Protein AF-R9CFG0-F1 (afdb_monomer)

Organism: NCBI:txid1202534

pLDDT: mean 77.84, std 16.98, range [27.19, 96.38]

Mean predicted aligned error: 10.65 Å

Structure (mmCIF, N/CA/C/O backbone):
data_AF-R9CFG0-F1
#
_entry.id   AF-R9CFG0-F1
#
loop_
_atom_site.group_PDB
_atom_site.id
_atom_site.type_symbol
_atom_site.label_atom_id
_atom_site.label_alt_id
_atom_site.label_comp_id
_atom_site.label_asym_id
_atom_site.label_entity_id
_atom_site.label_seq_id
_atom_site.pdbx_PDB_ins_code
_atom_site.Cartn_x
_atom_site.Cartn_y
_atom_site.Cartn_z
_atom_site.occupancy
_atom_site.B_iso_or_equiv
_atom_site.auth_seq_id
_atom_site.auth_comp_id
_atom_site.auth_asym_id
_atom_site.auth_atom_id
_atom_site.pdbx_PDB_model_num
ATOM 1 N N . MET A 1 1 ? -3.691 -30.887 9.731 1.00 35.69 1 MET A N 1
ATOM 2 C CA . MET A 1 1 ? -4.561 -30.779 10.915 1.00 35.69 1 MET A CA 1
ATOM 3 C C . MET A 1 1 ? -5.279 -29.464 10.734 1.00 35.69 1 MET A C 1
ATOM 5 O O . MET A 1 1 ? -4.647 -28.422 10.830 1.00 35.69 1 MET A O 1
ATOM 9 N N . ASP A 1 2 ? -6.507 -29.549 10.233 1.00 32.66 2 ASP A N 1
ATOM 10 C CA . ASP A 1 2 ? -7.254 -28.413 9.706 1.00 32.66 2 ASP A CA 1
ATOM 11 C C . ASP A 1 2 ? -7.612 -27.439 10.832 1.00 32.66 2 ASP A C 1
ATOM 13 O O . ASP A 1 2 ? -8.148 -27.840 11.862 1.00 32.66 2 ASP A O 1
ATOM 17 N N . TYR A 1 3 ? -7.382 -26.143 10.608 1.00 33.19 3 TYR A N 1
ATOM 18 C CA . TYR A 1 3 ? -7.779 -25.041 11.502 1.00 33.19 3 TYR A CA 1
ATOM 19 C C . TYR A 1 3 ? -9.294 -24.983 11.802 1.00 33.19 3 TYR A C 1
ATOM 21 O O . TYR A 1 3 ? -9.743 -24.136 12.573 1.00 33.19 3 TYR A O 1
ATOM 29 N N . MET A 1 4 ? -10.089 -25.873 11.203 1.00 35.41 4 MET A N 1
ATOM 30 C CA . MET A 1 4 ? -11.538 -25.963 11.368 1.00 35.41 4 MET A CA 1
ATOM 31 C C . MET A 1 4 ? -11.973 -26.478 12.744 1.00 35.41 4 MET A C 1
ATOM 33 O O . MET A 1 4 ? -13.130 -26.290 13.102 1.00 35.41 4 MET A O 1
ATOM 37 N N . GLU A 1 5 ? -11.082 -27.082 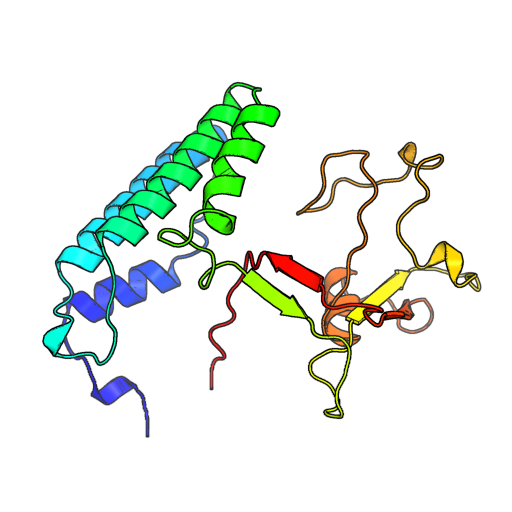13.535 1.00 37.97 5 GLU A N 1
ATOM 38 C CA . GLU A 1 5 ? -11.459 -27.614 14.854 1.00 37.97 5 GLU A CA 1
ATOM 39 C C . GLU A 1 5 ? -11.517 -26.562 15.971 1.00 37.97 5 GLU A C 1
ATOM 41 O O . GLU A 1 5 ? -12.023 -26.867 17.048 1.00 37.97 5 GLU A O 1
ATOM 46 N N . PHE A 1 6 ? -11.039 -25.327 15.761 1.00 40.25 6 PHE A N 1
ATOM 47 C CA . PHE A 1 6 ? -10.816 -24.439 16.907 1.00 40.25 6 PHE A CA 1
ATOM 48 C C . PHE A 1 6 ? -11.968 -23.525 17.334 1.00 40.25 6 PHE A C 1
ATOM 50 O O . PHE A 1 6 ? -11.965 -23.140 18.498 1.00 40.25 6 PHE A O 1
ATOM 57 N N . ILE A 1 7 ? -12.949 -23.145 16.502 1.00 45.06 7 ILE A N 1
ATOM 58 C CA . ILE A 1 7 ? -13.977 -22.180 16.957 1.00 45.06 7 ILE A CA 1
ATOM 59 C C . ILE A 1 7 ? -15.322 -22.370 16.233 1.00 45.06 7 ILE A C 1
ATOM 61 O O . ILE A 1 7 ? -15.681 -21.621 15.324 1.00 45.06 7 ILE A O 1
ATOM 65 N N . GLU A 1 8 ? -16.132 -23.329 16.685 1.00 43.47 8 GLU A N 1
ATOM 66 C CA . GLU A 1 8 ? -17.561 -23.408 16.342 1.00 43.47 8 GLU A CA 1
ATOM 67 C C . GLU A 1 8 ? -18.397 -22.436 17.196 1.00 43.47 8 GLU A C 1
ATOM 69 O O . GLU A 1 8 ? -19.312 -22.826 17.920 1.00 43.47 8 GLU A O 1
ATOM 74 N N . SER A 1 9 ? -18.117 -21.133 17.114 1.00 57.00 9 SER A N 1
ATOM 75 C CA . SER A 1 9 ? -19.091 -20.130 17.552 1.00 57.00 9 SER A CA 1
ATOM 76 C C . SER A 1 9 ? -19.775 -19.528 16.326 1.00 57.00 9 SER A C 1
ATOM 78 O O . SER A 1 9 ? -19.148 -19.190 15.316 1.00 57.00 9 SER A O 1
ATOM 80 N N . SER A 1 10 ? -21.104 -19.398 16.383 1.00 56.12 10 SER A N 1
ATOM 81 C CA . SER A 1 10 ? -21.880 -18.754 15.310 1.00 56.12 10 SER A CA 1
ATOM 82 C C . SER A 1 10 ? -21.431 -17.304 15.044 1.00 56.12 10 SER A C 1
ATOM 84 O O . SER A 1 10 ? -21.692 -16.755 13.973 1.00 56.12 10 SER A O 1
ATOM 86 N N . GLU A 1 11 ? -20.728 -16.696 16.000 1.00 54.22 11 GLU A N 1
ATOM 87 C CA . GLU A 1 11 ? -20.206 -15.332 15.963 1.00 54.22 11 GLU A CA 1
ATOM 88 C C . GLU A 1 11 ? -18.838 -15.250 15.279 1.00 54.22 11 GLU A C 1
ATOM 90 O O . GLU A 1 11 ? -18.634 -14.357 14.457 1.00 54.22 11 GLU A O 1
ATOM 95 N N . PHE A 1 12 ? -17.948 -16.223 15.499 1.00 53.88 12 PHE A N 1
ATOM 96 C CA . PHE A 1 12 ? -16.677 -16.320 14.776 1.00 53.88 12 PHE A CA 1
ATOM 97 C C . PHE A 1 12 ? -16.906 -16.575 13.282 1.00 53.88 12 PHE A C 1
ATOM 99 O O . PHE A 1 12 ? -16.321 -15.905 12.434 1.00 53.88 12 PHE A O 1
ATOM 106 N N . ASN A 1 13 ? -17.860 -17.446 12.943 1.00 56.22 13 ASN A N 1
ATOM 107 C CA . ASN A 1 13 ? -18.279 -17.658 11.556 1.00 56.22 13 ASN A CA 1
ATOM 108 C C . ASN A 1 13 ? -18.872 -16.393 10.906 1.00 56.22 13 ASN A C 1
ATOM 110 O O . ASN A 1 13 ? -18.704 -16.184 9.703 1.00 56.22 13 ASN A O 1
ATOM 114 N N . LYS A 1 14 ? -19.545 -15.521 11.673 1.00 55.25 14 LYS A N 1
ATOM 115 C CA . LYS A 1 14 ? -20.006 -14.210 11.176 1.00 55.25 14 LYS A CA 1
ATOM 116 C C . LYS A 1 14 ? -18.831 -13.262 10.939 1.00 55.25 14 LYS A C 1
ATOM 118 O O . LYS A 1 14 ? -18.740 -12.704 9.853 1.00 55.25 14 LYS A O 1
ATOM 123 N N . PHE A 1 15 ? -17.908 -13.144 11.891 1.00 55.50 15 PHE A N 1
ATOM 124 C CA . PHE A 1 15 ? -16.704 -12.318 11.760 1.00 55.50 15 PHE A CA 1
ATOM 125 C C . PHE A 1 15 ? -15.825 -12.750 10.571 1.00 55.50 15 PHE A C 1
ATOM 127 O O . PHE A 1 15 ? -15.426 -11.923 9.751 1.00 55.50 15 PHE A O 1
ATOM 134 N N . TYR A 1 16 ? -15.610 -14.057 10.403 1.00 59.31 16 TYR A N 1
ATOM 135 C CA . TYR A 1 16 ? -14.851 -14.618 9.284 1.00 59.31 16 TYR A CA 1
ATOM 136 C C . TYR A 1 16 ? -15.554 -14.402 7.933 1.00 59.31 16 TYR A C 1
ATOM 138 O O . TYR A 1 16 ? -14.902 -14.172 6.912 1.00 59.31 16 TYR A O 1
ATOM 146 N N . ARG A 1 17 ? -16.896 -14.405 7.904 1.00 56.22 17 ARG A N 1
ATOM 147 C CA . ARG A 1 17 ? -17.660 -13.977 6.722 1.00 56.22 17 ARG A CA 1
ATOM 148 C C . ARG A 1 17 ? -17.455 -12.490 6.427 1.00 56.22 17 ARG A C 1
ATOM 150 O O . ARG A 1 17 ? -17.232 -12.168 5.269 1.00 56.22 17 ARG A O 1
ATOM 157 N N . CYS A 1 18 ? -17.458 -11.605 7.428 1.00 50.41 18 CYS A N 1
ATOM 158 C CA . CYS A 1 18 ? -17.214 -10.168 7.233 1.00 50.41 18 CYS A CA 1
ATOM 159 C C . CYS A 1 18 ? -15.830 -9.887 6.617 1.00 50.41 18 CYS A C 1
ATOM 161 O O . CYS A 1 18 ? -15.727 -9.060 5.713 1.00 50.41 18 CYS A O 1
ATOM 163 N N . ILE A 1 19 ? -14.790 -10.620 7.036 1.00 54.53 19 ILE A N 1
ATOM 164 C CA . ILE A 1 19 ? -13.436 -10.518 6.458 1.00 54.53 19 ILE A CA 1
ATOM 165 C C . ILE A 1 19 ? -13.406 -11.008 5.000 1.00 54.53 19 ILE A C 1
ATOM 167 O O . ILE A 1 19 ? -12.794 -10.368 4.148 1.00 54.53 19 ILE A O 1
ATOM 171 N N . ASN A 1 20 ? -14.120 -12.092 4.676 1.00 53.78 20 ASN A N 1
ATOM 172 C CA . ASN A 1 20 ? -14.186 -12.646 3.313 1.00 53.78 20 ASN A CA 1
ATOM 173 C C . ASN A 1 20 ? -15.091 -11.863 2.340 1.00 53.78 20 ASN A C 1
ATOM 175 O O . ASN A 1 20 ? -15.196 -12.232 1.172 1.00 53.78 20 ASN A O 1
ATOM 179 N N . ILE A 1 21 ? -15.759 -10.799 2.796 1.00 52.22 21 ILE A N 1
ATOM 180 C CA . ILE A 1 21 ? -16.610 -9.930 1.963 1.00 52.22 21 ILE A CA 1
ATOM 181 C C . ILE A 1 21 ? -15.812 -8.736 1.394 1.00 52.22 21 ILE A C 1
ATOM 183 O O . ILE A 1 21 ? -16.338 -7.949 0.605 1.00 52.22 21 ILE A O 1
ATOM 187 N N . LEU A 1 22 ? -14.530 -8.595 1.749 1.00 56.31 22 LEU A N 1
ATOM 188 C CA . LEU A 1 22 ? -13.671 -7.549 1.202 1.00 56.31 22 LEU A CA 1
ATOM 189 C C . LEU A 1 22 ? -12.985 -7.974 -0.114 1.00 56.31 22 LEU A C 1
ATOM 191 O O . LEU A 1 22 ? -12.510 -9.104 -0.221 1.00 56.31 22 LEU A O 1
ATOM 195 N N . PRO A 1 23 ? -12.876 -7.057 -1.098 1.00 61.00 23 PRO A N 1
ATOM 196 C CA . PRO A 1 23 ? -13.410 -5.693 -1.071 1.00 61.00 23 PRO A CA 1
ATOM 197 C C . PRO A 1 23 ? -14.935 -5.658 -1.306 1.00 61.00 23 PRO A C 1
ATOM 199 O O . PRO A 1 23 ? -15.435 -6.255 -2.261 1.00 61.00 23 PRO A O 1
ATOM 202 N N . LYS A 1 24 ? -15.680 -4.913 -0.465 1.00 67.88 24 LYS A N 1
ATOM 203 C CA . LYS A 1 24 ? -17.113 -4.657 -0.705 1.00 67.88 24 LYS A CA 1
ATOM 204 C C . LYS A 1 24 ? -17.242 -3.872 -2.011 1.00 67.88 24 LYS A C 1
ATOM 206 O O . LYS A 1 24 ? -16.583 -2.851 -2.197 1.00 67.88 24 LYS A O 1
ATOM 211 N N . LYS A 1 25 ? -18.095 -4.347 -2.920 1.00 70.19 25 LYS A N 1
ATOM 212 C CA . LYS A 1 25 ? -18.356 -3.658 -4.186 1.00 70.19 25 LYS A CA 1
ATOM 213 C C . LYS A 1 25 ? -19.144 -2.377 -3.911 1.00 70.19 25 LYS A C 1
ATOM 215 O O . LYS A 1 25 ? -20.269 -2.441 -3.425 1.00 70.19 25 LYS A O 1
ATOM 220 N N . ILE A 1 26 ? -18.546 -1.237 -4.233 1.00 75.88 26 ILE A N 1
ATOM 221 C CA . ILE A 1 26 ? -19.161 0.089 -4.134 1.00 75.88 26 ILE A CA 1
ATOM 222 C C . ILE A 1 26 ? -19.535 0.514 -5.555 1.00 75.88 26 ILE A C 1
ATOM 224 O O . ILE A 1 26 ? -18.735 0.354 -6.476 1.00 75.88 26 ILE A O 1
ATOM 228 N N . PHE A 1 27 ? -20.775 0.964 -5.751 1.00 74.12 27 PHE A N 1
ATOM 229 C CA . PHE A 1 27 ? -21.312 1.271 -7.083 1.00 74.12 27 PHE A CA 1
ATOM 230 C C . PHE A 1 27 ? -21.220 2.755 -7.445 1.00 74.12 27 PHE A C 1
ATOM 232 O O . PHE A 1 27 ? -21.170 3.076 -8.629 1.00 74.12 27 PHE A O 1
ATOM 239 N N . LEU A 1 28 ? -21.194 3.642 -6.446 1.00 79.69 28 LEU A N 1
ATOM 240 C CA . LEU A 1 28 ? -21.070 5.087 -6.616 1.00 79.69 28 LEU A CA 1
ATOM 241 C C . LEU A 1 28 ? -19.936 5.609 -5.733 1.00 79.69 28 LEU A C 1
ATOM 243 O O . LEU A 1 28 ? -19.878 5.286 -4.548 1.00 79.69 28 LEU A O 1
ATOM 247 N N . ASP A 1 29 ? -19.077 6.463 -6.285 1.00 75.94 29 ASP A N 1
ATOM 248 C CA . ASP A 1 29 ? -17.927 7.020 -5.556 1.00 75.94 29 ASP A CA 1
ATOM 249 C C . ASP A 1 29 ? -18.353 7.803 -4.306 1.00 75.94 29 ASP A C 1
ATOM 251 O O . ASP A 1 29 ? -17.705 7.724 -3.263 1.00 75.94 29 ASP A O 1
ATOM 255 N N . ASN A 1 30 ? -19.495 8.493 -4.373 1.00 82.56 30 ASN A N 1
ATOM 256 C CA . ASN A 1 30 ? -20.048 9.247 -3.244 1.00 82.56 30 ASN A CA 1
ATOM 257 C C . ASN A 1 30 ? -20.455 8.350 -2.062 1.00 82.56 30 ASN A C 1
ATOM 259 O O . ASN A 1 30 ? -20.510 8.825 -0.928 1.00 82.56 30 ASN A O 1
ATOM 263 N N . ASP A 1 31 ? -20.693 7.059 -2.304 1.00 86.38 31 ASP A N 1
ATOM 264 C CA . ASP A 1 31 ? -21.038 6.097 -1.257 1.00 86.38 31 ASP A CA 1
ATOM 265 C C . ASP A 1 31 ? -19.793 5.511 -0.583 1.00 86.38 31 ASP A C 1
ATOM 267 O O . ASP A 1 31 ? -19.911 4.854 0.452 1.00 86.38 31 ASP A O 1
ATOM 271 N N . TYR A 1 32 ? -18.593 5.745 -1.133 1.00 86.81 32 TYR A N 1
ATOM 272 C CA . TYR A 1 32 ? -17.367 5.099 -0.668 1.00 86.81 32 TYR A CA 1
ATOM 273 C C . TYR A 1 32 ? -17.074 5.382 0.803 1.00 86.81 32 TYR A C 1
ATOM 275 O O . TYR A 1 32 ? -16.868 4.456 1.588 1.00 86.81 32 TYR A O 1
ATOM 283 N N . LEU A 1 33 ? -17.095 6.661 1.190 1.00 90.44 33 LEU A N 1
ATOM 284 C CA . LEU A 1 33 ? -16.812 7.065 2.565 1.00 90.44 33 LEU A CA 1
ATOM 285 C C . LEU A 1 33 ? -17.825 6.449 3.533 1.00 90.44 33 LEU A C 1
ATOM 287 O O . LEU A 1 33 ? -17.438 5.896 4.560 1.00 90.44 33 LEU A O 1
ATOM 291 N N . LYS A 1 34 ? -19.113 6.498 3.179 1.00 90.56 34 LYS A N 1
ATOM 292 C CA . LYS A 1 34 ? -20.182 5.962 4.019 1.00 90.56 34 LYS A CA 1
ATOM 293 C C . LYS A 1 34 ? -20.071 4.444 4.172 1.00 90.56 34 LYS A C 1
ATOM 295 O O . LYS A 1 34 ? -20.143 3.932 5.286 1.00 90.56 34 LYS A O 1
ATOM 300 N N . ALA A 1 35 ? -19.830 3.736 3.071 1.00 88.75 35 ALA A N 1
ATOM 301 C CA . ALA A 1 35 ? -19.614 2.297 3.080 1.00 88.75 35 ALA A CA 1
ATOM 302 C C . ALA A 1 35 ? -18.404 1.912 3.944 1.00 88.75 35 ALA A C 1
ATOM 304 O O . ALA A 1 35 ? -18.476 0.943 4.697 1.00 88.75 35 ALA A O 1
ATOM 305 N N . LEU A 1 36 ? -17.311 2.677 3.874 1.00 88.75 36 LEU A N 1
ATOM 306 C CA . LEU A 1 36 ? -16.120 2.439 4.685 1.00 88.75 36 LEU A CA 1
ATOM 307 C C . LEU A 1 36 ? -16.376 2.672 6.181 1.00 88.75 36 LEU A C 1
ATOM 309 O O . LEU A 1 36 ? -15.975 1.844 6.997 1.00 88.75 36 LEU A O 1
ATOM 313 N N . GLU A 1 37 ? -17.078 3.751 6.541 1.00 92.00 37 GLU A N 1
ATOM 314 C CA . GLU A 1 37 ? -17.496 4.016 7.925 1.00 92.00 37 GLU A CA 1
ATOM 315 C C . GLU A 1 37 ? -18.345 2.863 8.482 1.00 92.00 37 GLU A C 1
ATOM 317 O O . GLU A 1 37 ? -18.103 2.398 9.597 1.00 92.00 37 GLU A O 1
ATOM 322 N N . ASP A 1 38 ? -19.296 2.358 7.693 1.00 88.88 38 ASP A N 1
ATOM 323 C CA . ASP A 1 38 ? -20.162 1.250 8.097 1.00 88.88 38 ASP A CA 1
ATOM 324 C C . ASP A 1 38 ? -19.376 -0.069 8.243 1.00 88.88 38 ASP A C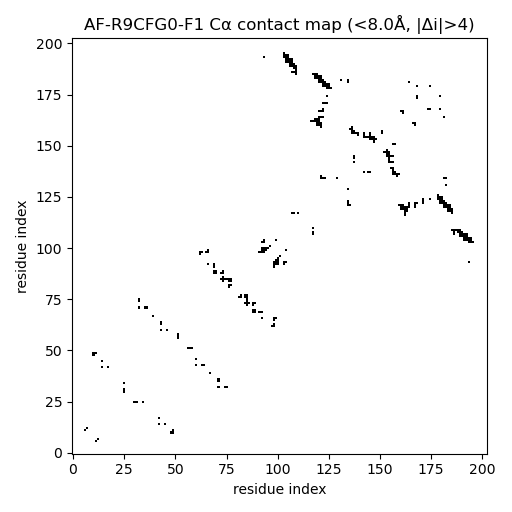 1
ATOM 326 O O . ASP A 1 38 ? -19.599 -0.808 9.201 1.00 88.88 38 ASP A O 1
ATOM 330 N N . ILE A 1 39 ? -18.407 -0.345 7.357 1.00 87.12 39 ILE A N 1
ATOM 331 C CA . ILE A 1 39 ? -17.499 -1.504 7.471 1.00 87.12 39 ILE A CA 1
ATOM 332 C C . ILE A 1 39 ? -16.658 -1.421 8.745 1.00 87.12 39 ILE A C 1
ATOM 334 O O . ILE A 1 39 ? -16.543 -2.407 9.469 1.00 87.12 39 ILE A O 1
ATOM 338 N N . PHE A 1 40 ? -16.051 -0.267 9.029 1.00 90.31 40 PHE A N 1
ATOM 339 C CA . PHE A 1 40 ? -15.223 -0.103 10.224 1.00 90.31 40 PHE A CA 1
ATOM 340 C C . PHE A 1 40 ? -16.040 -0.211 11.503 1.00 90.31 40 PHE A C 1
ATOM 342 O O . PHE A 1 40 ? -15.576 -0.819 12.466 1.00 90.31 40 PHE A O 1
ATOM 349 N N . LYS A 1 41 ? -17.271 0.304 11.499 1.00 90.19 41 LYS A N 1
ATOM 350 C CA . LYS A 1 41 ? -18.208 0.115 12.603 1.00 90.19 41 LYS A CA 1
ATOM 351 C C . LYS A 1 41 ? -18.542 -1.366 12.809 1.00 90.19 41 LYS A C 1
ATOM 353 O O . LYS A 1 41 ? -18.400 -1.862 13.921 1.00 90.19 41 LYS A O 1
ATOM 358 N N . GLU A 1 42 ? -18.918 -2.079 11.746 1.00 86.06 42 GLU A N 1
ATOM 359 C CA . GLU A 1 42 ? -19.216 -3.519 11.784 1.00 86.06 42 GLU A CA 1
ATOM 360 C C . GLU A 1 42 ? -18.013 -4.332 12.295 1.00 86.06 42 GLU A C 1
ATOM 362 O O . GLU A 1 42 ? -18.168 -5.223 13.130 1.00 86.06 42 GLU A O 1
ATOM 367 N N . TYR A 1 43 ? -16.801 -3.990 11.848 1.00 84.69 43 TYR A N 1
ATOM 368 C CA . TYR A 1 43 ? -15.562 -4.620 12.297 1.00 84.69 43 TYR A CA 1
ATOM 369 C C . TYR A 1 43 ? -15.302 -4.397 13.794 1.00 84.69 43 TYR A C 1
ATOM 371 O O . TYR A 1 43 ? -15.033 -5.358 14.514 1.00 84.69 43 TYR A O 1
ATOM 379 N N . GLN A 1 44 ? -15.428 -3.159 14.280 1.00 86.94 44 GLN A N 1
ATOM 380 C CA . GLN A 1 44 ? -15.238 -2.824 15.696 1.00 86.94 44 GLN A CA 1
ATOM 381 C C . GLN A 1 44 ? -16.286 -3.505 16.590 1.00 86.94 44 GLN A C 1
ATOM 383 O O . GLN A 1 44 ? -15.927 -4.121 17.591 1.00 86.94 44 GLN A O 1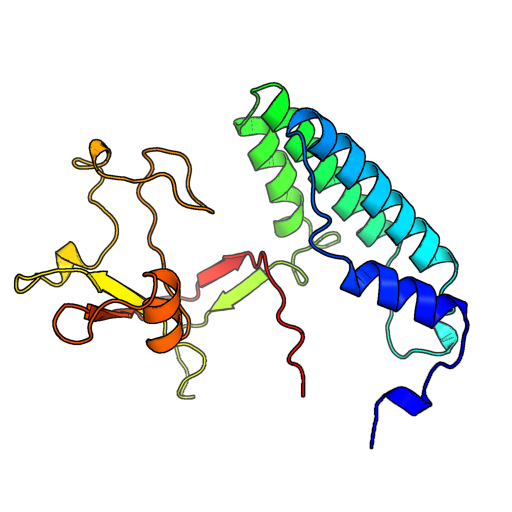
ATOM 388 N N . GLU A 1 45 ? -17.562 -3.488 16.194 1.00 86.12 45 GLU A N 1
ATOM 389 C CA . GLU A 1 45 ? -18.636 -4.201 16.901 1.00 86.12 45 GLU A CA 1
ATOM 390 C C . GLU A 1 45 ? -18.433 -5.723 16.888 1.00 86.12 45 GLU A C 1
ATOM 392 O O . GLU A 1 45 ? -18.807 -6.415 17.837 1.00 86.12 45 GLU A O 1
ATOM 397 N N . GLY A 1 46 ? -17.861 -6.262 15.808 1.00 81.75 46 GLY A N 1
ATOM 398 C CA . GLY A 1 46 ? -17.470 -7.664 15.707 1.00 81.75 46 GLY A CA 1
ATOM 399 C C . GLY A 1 46 ? -16.368 -8.019 16.701 1.00 81.75 46 GLY A C 1
ATOM 400 O O . GLY A 1 46 ? -16.506 -8.997 17.431 1.00 81.75 46 GLY A O 1
ATOM 401 N N . LEU A 1 47 ? -15.320 -7.193 16.792 1.00 80.94 47 LEU A N 1
ATOM 402 C CA . LEU A 1 47 ? -14.232 -7.362 17.763 1.00 80.94 47 LEU A CA 1
ATOM 403 C C . LEU A 1 47 ? -14.715 -7.306 19.217 1.00 80.94 47 LEU A C 1
ATOM 405 O O . LEU A 1 47 ? -14.102 -7.920 20.090 1.00 80.94 47 LEU A O 1
ATOM 409 N N . ASP A 1 48 ? -15.807 -6.597 19.497 1.00 81.06 48 ASP A N 1
ATOM 410 C CA . ASP A 1 48 ? -16.393 -6.560 20.837 1.00 81.06 48 ASP A CA 1
ATOM 411 C C . ASP A 1 48 ? -17.069 -7.857 21.269 1.00 81.06 48 ASP A C 1
ATOM 413 O O . ASP A 1 48 ? -17.175 -8.111 22.467 1.00 81.06 48 ASP A O 1
ATOM 417 N N . LYS A 1 49 ? -17.450 -8.699 20.309 1.00 80.12 49 LYS A N 1
ATOM 418 C CA . LYS A 1 49 ? -18.114 -9.987 20.549 1.00 80.12 49 LYS A CA 1
ATOM 419 C C . LYS A 1 49 ? -17.138 -11.161 20.597 1.00 80.12 49 LYS A C 1
ATOM 421 O O . LYS A 1 49 ? -17.536 -12.262 20.955 1.00 80.12 49 LYS A O 1
ATOM 426 N N . VAL A 1 50 ? -15.877 -10.951 20.219 1.00 74.12 50 VAL A N 1
ATOM 427 C CA . VAL A 1 50 ? -14.859 -12.006 20.242 1.00 74.12 50 VAL A CA 1
ATOM 428 C C . VAL A 1 50 ? -14.301 -12.148 21.655 1.00 74.12 50 VAL A C 1
ATOM 430 O O . VAL A 1 50 ? -13.760 -11.198 22.223 1.00 74.12 50 VAL A O 1
ATOM 433 N N . ASP A 1 51 ? -14.402 -13.357 22.202 1.00 72.25 51 ASP A N 1
ATOM 434 C CA . ASP A 1 51 ? -13.702 -13.734 23.424 1.00 72.25 51 ASP A CA 1
ATOM 435 C C . ASP A 1 51 ? -12.248 -14.108 23.101 1.00 72.25 51 ASP A C 1
ATOM 437 O O . ASP A 1 51 ? -11.940 -15.218 22.662 1.00 72.25 51 ASP A O 1
ATOM 441 N N . PHE A 1 52 ? -11.343 -13.153 23.314 1.00 70.69 52 PHE A N 1
ATOM 442 C CA . PHE A 1 52 ? -9.908 -13.344 23.103 1.00 70.69 52 PHE A CA 1
ATOM 443 C C . PHE A 1 52 ? -9.248 -14.233 24.163 1.00 70.69 52 PHE A C 1
ATOM 445 O O . PHE A 1 52 ? -8.087 -14.574 24.000 1.00 70.69 52 PHE A O 1
ATOM 452 N N . SER A 1 53 ? -9.945 -14.649 25.228 1.00 67.50 53 SER A N 1
ATOM 453 C CA . SER A 1 53 ? -9.371 -15.594 26.199 1.00 67.50 53 SER A CA 1
ATOM 454 C C . SER A 1 53 ? -9.168 -17.002 25.622 1.00 67.50 53 SER A C 1
ATOM 456 O O . SER A 1 53 ? -8.396 -17.790 26.163 1.00 67.50 53 SER A O 1
ATOM 458 N N . ILE A 1 54 ? -9.835 -17.301 24.504 1.00 64.94 54 ILE A N 1
ATOM 459 C CA . ILE A 1 54 ? -9.810 -18.595 23.813 1.00 64.94 54 ILE A CA 1
ATOM 460 C C . ILE A 1 54 ? -8.711 -18.630 22.728 1.00 64.94 54 ILE A C 1
ATOM 462 O O . ILE A 1 54 ? -8.378 -19.691 22.205 1.00 64.94 54 ILE A O 1
ATOM 466 N N . ILE A 1 55 ? -8.124 -17.478 22.385 1.00 65.19 55 ILE A N 1
ATOM 467 C CA . ILE A 1 55 ? -7.191 -17.313 21.265 1.00 65.19 55 ILE A CA 1
ATOM 468 C C . ILE A 1 55 ? -5.883 -16.721 21.801 1.00 65.19 55 ILE A C 1
ATOM 470 O O . ILE A 1 55 ? -5.910 -15.721 22.509 1.00 65.19 55 ILE A O 1
ATOM 474 N N . ASP A 1 56 ? -4.728 -17.272 21.418 1.00 64.88 56 ASP A N 1
ATOM 475 C CA . ASP A 1 56 ? -3.406 -16.704 21.750 1.00 64.88 56 ASP A CA 1
ATOM 476 C C . ASP A 1 56 ? -3.087 -15.456 20.895 1.00 64.88 56 ASP A C 1
ATOM 478 O O . ASP A 1 56 ? -2.078 -15.367 20.199 1.00 64.88 56 ASP A O 1
ATOM 482 N N . VAL A 1 57 ? -4.024 -14.503 20.856 1.00 67.06 57 VAL A N 1
ATOM 483 C CA . VAL A 1 57 ? -3.917 -13.245 20.115 1.00 67.06 57 VAL A CA 1
ATOM 484 C C . VAL A 1 57 ? -4.396 -12.106 21.005 1.00 67.06 57 VAL A C 1
ATOM 486 O O . VAL A 1 57 ? -5.573 -11.998 21.345 1.00 67.06 57 VAL A O 1
ATOM 489 N N . ASN A 1 58 ? -3.479 -11.197 21.331 1.00 70.44 58 ASN A N 1
ATOM 490 C CA . ASN A 1 58 ? -3.788 -9.977 22.064 1.00 70.44 58 ASN A CA 1
ATOM 491 C C . ASN A 1 58 ? -4.131 -8.839 21.088 1.00 70.44 58 ASN A C 1
ATOM 493 O O . ASN A 1 58 ? -3.243 -8.282 20.439 1.00 70.44 58 ASN A O 1
ATOM 497 N N . ILE A 1 59 ? -5.415 -8.482 20.983 1.00 76.38 59 ILE A N 1
ATOM 498 C CA . ILE A 1 59 ? -5.870 -7.351 20.161 1.00 76.38 59 ILE A CA 1
ATOM 499 C C . ILE A 1 59 ? -6.105 -6.116 21.032 1.00 76.38 59 ILE A C 1
ATOM 501 O O . ILE A 1 59 ? -6.998 -6.078 21.878 1.00 76.38 59 ILE A O 1
ATOM 505 N N . ASN A 1 60 ? -5.369 -5.040 20.748 1.00 85.06 60 ASN A N 1
ATOM 506 C CA . ASN A 1 60 ? -5.635 -3.734 21.341 1.00 85.06 60 ASN A CA 1
ATOM 507 C C . ASN A 1 60 ? -6.788 -3.031 20.597 1.00 85.06 60 ASN A C 1
ATOM 509 O O . ASN A 1 60 ? -6.596 -2.413 19.549 1.00 85.06 60 ASN A O 1
ATOM 513 N N . LYS A 1 61 ? -7.999 -3.097 21.159 1.00 84.88 61 LYS A N 1
ATOM 514 C CA . LYS A 1 61 ? -9.210 -2.489 20.574 1.00 84.88 61 LYS A CA 1
ATOM 515 C C . LYS A 1 61 ? -9.114 -0.968 20.407 1.00 84.88 61 LYS A C 1
ATOM 517 O O . LYS A 1 61 ? -9.580 -0.434 19.403 1.00 84.88 61 LYS A O 1
ATOM 522 N N . ASN A 1 62 ? -8.476 -0.271 21.350 1.00 88.38 62 ASN A N 1
ATOM 523 C CA . ASN A 1 62 ? -8.281 1.180 21.260 1.00 88.38 62 ASN A CA 1
ATOM 524 C C . ASN A 1 62 ? -7.377 1.542 20.080 1.00 88.38 62 ASN A C 1
ATOM 526 O O . ASN A 1 62 ? -7.673 2.475 19.336 1.00 88.38 62 ASN A O 1
ATOM 530 N N . ARG A 1 63 ? -6.318 0.755 19.873 1.00 88.06 63 ARG A N 1
ATOM 531 C CA . ARG A 1 63 ? -5.423 0.882 18.721 1.00 88.06 63 ARG A CA 1
ATOM 532 C C . ARG A 1 63 ? -6.172 0.668 17.405 1.00 88.06 63 ARG A C 1
ATOM 534 O O . ARG A 1 63 ? -6.059 1.495 16.508 1.00 88.06 63 ARG A O 1
ATOM 541 N N . VAL A 1 64 ? -6.995 -0.379 17.307 1.00 87.94 64 VAL A N 1
ATOM 542 C CA . VAL A 1 64 ? -7.835 -0.633 16.121 1.00 87.94 64 VAL A CA 1
ATOM 543 C C . VAL A 1 64 ? -8.779 0.535 15.835 1.00 87.94 64 VAL A C 1
ATOM 545 O O . VAL A 1 64 ? -8.827 1.030 14.709 1.00 87.94 64 VAL A O 1
ATOM 548 N N . LYS A 1 65 ? -9.504 1.007 16.856 1.00 90.81 65 LYS A N 1
ATOM 549 C CA . LYS A 1 65 ? -10.409 2.152 16.729 1.00 90.81 65 LYS A CA 1
ATOM 550 C C . LYS A 1 65 ? -9.670 3.379 16.194 1.00 90.81 65 LYS A C 1
ATOM 552 O O . LYS A 1 65 ? -10.138 4.012 15.251 1.00 90.81 65 LYS A O 1
ATOM 557 N N . ARG A 1 66 ? -8.485 3.660 16.740 1.00 92.31 66 ARG A N 1
ATOM 558 C CA . ARG A 1 66 ? -7.648 4.786 16.327 1.00 92.31 66 ARG A CA 1
ATOM 559 C C . ARG A 1 66 ? -7.181 4.677 14.873 1.00 92.31 66 ARG A C 1
ATOM 561 O O . ARG A 1 66 ? -7.225 5.670 14.153 1.00 92.31 66 ARG A O 1
ATOM 568 N N . ILE A 1 67 ? -6.784 3.484 14.422 1.00 91.50 67 ILE A N 1
ATOM 569 C CA . ILE A 1 67 ? -6.422 3.229 13.016 1.00 91.50 67 ILE A CA 1
ATOM 570 C C . ILE A 1 67 ? -7.609 3.538 12.094 1.00 91.50 67 ILE A C 1
ATOM 572 O O . ILE A 1 67 ? -7.455 4.274 11.120 1.00 91.50 67 ILE A O 1
ATOM 576 N N . CYS A 1 68 ? -8.800 3.017 12.412 1.00 92.06 68 CYS A N 1
ATOM 577 C CA . CYS A 1 68 ? -10.013 3.282 11.638 1.00 92.06 68 CYS A CA 1
ATOM 578 C C . CYS A 1 68 ? -10.326 4.785 11.557 1.00 92.06 68 CYS A C 1
ATOM 580 O O . CYS A 1 68 ? -10.625 5.287 10.476 1.00 92.06 68 CYS A O 1
ATOM 582 N N . GLU A 1 69 ? -10.233 5.504 12.680 1.00 94.69 69 GLU A N 1
ATOM 583 C CA . GLU A 1 69 ? -10.454 6.955 12.739 1.00 94.69 69 GLU A CA 1
ATOM 584 C C . GLU A 1 69 ? -9.488 7.723 11.830 1.00 94.69 69 GLU A C 1
ATOM 586 O O . GLU A 1 69 ? -9.937 8.548 11.039 1.00 94.69 69 GLU A O 1
ATOM 591 N N . ILE A 1 70 ? -8.187 7.413 11.886 1.00 94.69 70 ILE A N 1
ATOM 592 C CA . ILE A 1 70 ? -7.161 8.077 11.068 1.00 94.69 70 ILE A CA 1
ATOM 593 C C . ILE A 1 70 ? -7.401 7.843 9.572 1.00 94.69 70 ILE A C 1
ATOM 595 O O . ILE A 1 70 ? -7.298 8.775 8.772 1.00 94.69 70 ILE A O 1
ATOM 599 N N . ILE A 1 71 ? -7.761 6.617 9.178 1.00 93.12 71 ILE A N 1
ATOM 600 C CA . ILE A 1 71 ? -8.076 6.305 7.778 1.00 93.12 71 ILE A CA 1
ATOM 601 C C . ILE A 1 71 ? -9.284 7.134 7.313 1.00 93.12 71 ILE A C 1
ATOM 603 O O . ILE A 1 71 ? -9.210 7.786 6.272 1.00 93.12 71 ILE A O 1
ATOM 607 N N . ILE A 1 72 ? -10.369 7.174 8.093 1.00 95.25 72 ILE A N 1
ATOM 608 C CA . ILE A 1 72 ? -11.565 7.966 7.760 1.00 95.25 72 ILE A CA 1
ATOM 609 C C . ILE A 1 72 ? -11.252 9.466 7.684 1.00 95.25 72 ILE A C 1
ATOM 611 O O . ILE A 1 72 ? -11.682 10.131 6.740 1.00 95.25 72 ILE A O 1
ATOM 615 N N . GLU A 1 73 ? -10.503 10.001 8.650 1.00 96.38 73 GLU A N 1
ATOM 616 C CA . GLU A 1 73 ? -10.094 11.410 8.693 1.00 96.38 73 GLU A CA 1
ATOM 617 C C . GLU A 1 73 ? -9.280 11.781 7.449 1.00 96.38 73 GLU A C 1
ATOM 619 O O . GLU A 1 73 ? -9.601 12.756 6.770 1.00 96.38 73 GLU A O 1
ATOM 624 N N . SER A 1 74 ? -8.306 10.950 7.070 1.00 95.00 74 SER A N 1
ATOM 625 C CA . SER A 1 74 ? -7.487 11.209 5.885 1.00 95.00 74 SER A CA 1
ATOM 626 C C . SER A 1 74 ? -8.289 11.249 4.583 1.00 95.00 74 SER A C 1
ATOM 628 O O . SER A 1 74 ? -8.063 12.115 3.735 1.00 95.00 74 SER A O 1
ATOM 630 N N . ILE A 1 75 ? -9.271 10.356 4.434 1.00 92.75 75 ILE A N 1
ATOM 631 C CA . ILE A 1 75 ? -10.144 10.317 3.259 1.00 92.75 75 ILE A CA 1
ATOM 632 C C . ILE A 1 75 ? -11.037 11.558 3.235 1.00 92.75 75 ILE A C 1
ATOM 634 O O . ILE A 1 75 ? -11.195 12.166 2.179 1.00 92.75 75 ILE A O 1
ATOM 638 N N . LYS A 1 76 ? -11.573 11.988 4.386 1.00 94.62 76 LYS A N 1
ATOM 639 C CA . LYS A 1 76 ? -12.344 13.238 4.494 1.00 94.62 76 LYS A CA 1
ATOM 640 C C . LYS A 1 76 ? -11.509 14.450 4.076 1.00 94.62 76 LYS A C 1
ATOM 642 O O . LYS A 1 76 ? -11.987 15.255 3.279 1.00 94.62 76 LYS A O 1
ATOM 647 N N . CYS A 1 77 ? -10.262 14.558 4.537 1.00 94.88 77 CYS A N 1
ATOM 648 C CA . CYS A 1 77 ? -9.343 15.616 4.105 1.00 94.88 77 CYS A CA 1
ATOM 649 C C . CYS A 1 77 ? -9.128 15.594 2.584 1.00 94.88 77 CYS A C 1
ATOM 651 O O . CYS A 1 77 ? -9.231 16.636 1.938 1.00 94.88 77 CYS A O 1
ATOM 653 N N . GLN A 1 78 ? -8.906 14.414 1.997 1.00 90.81 78 GLN A N 1
ATOM 654 C CA . GLN A 1 78 ? -8.704 14.267 0.554 1.00 90.81 78 GLN A CA 1
ATOM 655 C C . GLN A 1 78 ? -9.953 14.651 -0.256 1.00 90.81 78 GLN A C 1
ATOM 657 O O . GLN A 1 78 ? -9.834 15.370 -1.247 1.00 90.81 78 GLN A O 1
ATOM 662 N N . LEU A 1 79 ? -11.145 14.219 0.168 1.00 90.31 79 LEU A N 1
ATOM 663 C CA . LEU A 1 79 ? -12.418 14.569 -0.479 1.00 90.31 79 LEU A CA 1
ATOM 664 C C . LEU A 1 79 ? -12.727 16.071 -0.384 1.00 90.31 79 LEU A C 1
ATOM 666 O O . LEU A 1 79 ? -13.336 16.629 -1.292 1.00 90.31 79 LEU A O 1
ATOM 670 N N . ASN A 1 80 ? -12.243 16.738 0.666 1.00 92.88 80 ASN A N 1
ATOM 671 C CA . ASN A 1 80 ? -12.322 18.192 0.826 1.00 92.88 80 ASN A CA 1
ATOM 672 C C . ASN A 1 80 ? -11.215 18.955 0.067 1.00 92.88 80 ASN A C 1
ATOM 674 O O . ASN A 1 80 ? -11.116 20.175 0.190 1.00 92.88 80 ASN A O 1
ATOM 678 N N . GLY A 1 81 ? -10.367 18.263 -0.703 1.00 92.06 81 GLY A N 1
ATOM 679 C CA . GLY A 1 81 ? -9.282 18.863 -1.483 1.00 92.06 81 GLY A CA 1
ATOM 680 C C . GLY A 1 81 ? -8.021 19.205 -0.682 1.00 92.06 81 GLY A C 1
ATOM 681 O O . GLY A 1 81 ? -7.112 19.834 -1.223 1.00 92.06 81 GLY A O 1
ATOM 682 N N . ASN A 1 82 ? -7.923 18.786 0.584 1.00 93.62 82 ASN A N 1
ATOM 683 C CA . ASN A 1 82 ? -6.756 19.024 1.433 1.00 93.62 82 ASN A CA 1
ATOM 684 C C . ASN A 1 82 ? -5.786 17.831 1.429 1.00 93.62 82 ASN A C 1
ATOM 686 O O . ASN A 1 82 ? -5.660 17.094 2.409 1.00 93.62 82 ASN A O 1
ATOM 690 N N . SER A 1 83 ? -5.077 17.636 0.316 1.00 89.12 83 SER A N 1
ATOM 691 C CA . SER A 1 83 ? -4.151 16.504 0.160 1.00 89.12 83 SER A CA 1
ATOM 692 C C . SER A 1 83 ? -2.954 16.540 1.112 1.00 89.12 83 SER A C 1
ATOM 694 O O . SER A 1 83 ? -2.468 15.486 1.510 1.00 89.12 83 SER A O 1
ATOM 696 N N . ILE A 1 84 ? -2.479 17.725 1.510 1.00 91.69 84 ILE A N 1
ATOM 697 C CA . ILE A 1 84 ? -1.355 17.843 2.453 1.00 91.69 84 ILE A CA 1
ATOM 698 C C . ILE A 1 84 ? -1.773 17.325 3.832 1.00 91.69 84 ILE A C 1
ATOM 700 O O . ILE A 1 84 ? -1.043 16.547 4.444 1.00 91.69 84 ILE A O 1
ATOM 704 N N . GLU A 1 85 ? -2.957 17.719 4.301 1.00 94.81 85 GLU A N 1
ATOM 705 C CA . GLU A 1 85 ? -3.503 17.245 5.574 1.00 94.81 85 GLU A CA 1
ATOM 706 C C . GLU A 1 85 ? -3.900 15.768 5.521 1.00 94.81 85 GLU A C 1
ATOM 708 O O . GLU A 1 85 ? -3.686 15.037 6.486 1.00 94.81 85 GLU A O 1
ATOM 713 N N . ALA A 1 86 ? -4.417 15.296 4.383 1.00 92.88 86 ALA A N 1
ATOM 714 C CA . ALA A 1 86 ? -4.691 13.878 4.184 1.00 92.88 86 ALA A CA 1
ATOM 715 C C . ALA A 1 86 ? -3.412 13.043 4.345 1.00 92.88 86 ALA A C 1
ATOM 717 O O . ALA A 1 86 ? -3.395 12.087 5.119 1.00 92.88 86 ALA A O 1
ATOM 718 N N . ILE A 1 87 ? -2.323 13.444 3.675 1.00 90.12 87 ILE A N 1
ATOM 719 C CA . ILE A 1 87 ? -1.019 12.775 3.770 1.00 90.12 87 ILE A CA 1
ATOM 720 C C . ILE A 1 87 ? -0.501 12.821 5.208 1.00 90.12 87 ILE A C 1
ATOM 722 O O . ILE A 1 87 ? -0.190 11.771 5.765 1.00 90.12 87 ILE A O 1
ATOM 726 N N . SER A 1 88 ? -0.452 13.999 5.839 1.00 92.38 88 SER A N 1
ATOM 727 C CA . SER A 1 88 ? 0.063 14.126 7.210 1.00 92.38 88 SER A CA 1
ATOM 728 C C . SER A 1 88 ? -0.760 13.328 8.226 1.00 92.38 88 SER A C 1
ATOM 730 O O . SER A 1 88 ? -0.217 12.828 9.209 1.00 92.38 88 SER A O 1
ATOM 732 N N . THR A 1 89 ? -2.060 13.160 7.975 1.00 94.00 89 THR A N 1
ATOM 733 C CA . THR A 1 89 ? -2.949 12.339 8.797 1.00 94.00 89 THR A CA 1
ATOM 734 C C . THR A 1 89 ? -2.662 10.853 8.627 1.00 94.00 89 THR A C 1
ATOM 736 O O . THR A 1 89 ? -2.480 10.173 9.634 1.00 94.00 89 THR A O 1
ATOM 739 N N . VAL A 1 90 ? -2.539 10.347 7.394 1.00 89.75 90 VAL A N 1
ATOM 740 C CA . VAL A 1 90 ? -2.153 8.941 7.155 1.00 89.75 90 VAL A CA 1
ATOM 741 C C . VAL A 1 90 ? -0.768 8.645 7.727 1.00 89.75 90 VAL A C 1
ATOM 743 O O . VAL A 1 90 ? -0.562 7.575 8.290 1.00 89.75 90 VAL A O 1
ATOM 746 N N . GLU A 1 91 ? 0.174 9.589 7.653 1.00 88.25 91 GLU A N 1
ATOM 747 C CA . GLU A 1 91 ? 1.526 9.404 8.189 1.00 88.25 91 GLU A CA 1
ATOM 748 C C . GLU A 1 91 ? 1.561 9.067 9.687 1.00 88.25 91 GLU A C 1
ATOM 750 O O . GLU A 1 91 ? 2.503 8.409 10.140 1.00 88.25 91 GLU A O 1
ATOM 755 N N . LYS A 1 92 ? 0.533 9.464 10.450 1.00 88.62 92 LYS A N 1
ATOM 756 C CA . LYS A 1 92 ? 0.375 9.091 11.864 1.00 88.62 92 LYS A CA 1
ATOM 757 C C . LYS A 1 92 ? 0.344 7.572 12.041 1.00 88.62 92 LYS A C 1
ATOM 759 O O . LYS A 1 92 ? 0.961 7.069 12.976 1.00 88.62 92 LYS A O 1
ATOM 764 N N . LEU A 1 93 ? -0.260 6.832 11.099 1.00 87.50 93 LEU A N 1
ATOM 765 C CA . LEU A 1 93 ? -0.285 5.363 11.115 1.00 87.50 93 LEU A CA 1
ATOM 766 C C . LEU A 1 93 ? 1.121 4.757 11.124 1.00 87.50 93 LEU A C 1
ATOM 768 O O . LEU A 1 93 ? 1.313 3.693 11.694 1.00 87.50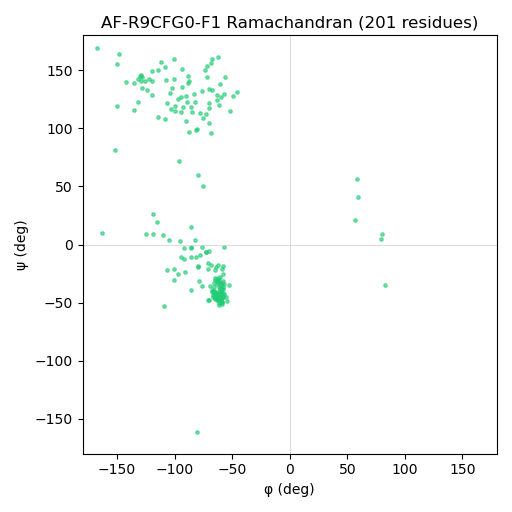 93 LEU A O 1
ATOM 772 N N . PHE A 1 94 ? 2.110 5.414 10.518 1.00 79.88 94 PHE A N 1
ATOM 773 C CA . PHE A 1 94 ? 3.456 4.852 10.371 1.00 79.88 94 PHE A CA 1
ATOM 774 C C . PHE A 1 94 ? 4.471 5.392 11.386 1.00 79.88 94 PHE A C 1
ATOM 776 O O . PHE A 1 94 ? 5.531 4.790 11.592 1.00 79.88 94 PHE A O 1
ATOM 783 N N . LYS A 1 95 ? 4.188 6.561 11.972 1.00 80.44 95 LYS A N 1
ATOM 784 C CA . LYS A 1 95 ? 5.101 7.282 12.873 1.00 80.44 95 LYS A CA 1
ATOM 785 C C . LYS A 1 95 ? 4.756 7.084 14.350 1.00 80.44 95 LYS A C 1
ATOM 787 O O . LYS A 1 95 ? 5.662 7.106 15.181 1.00 80.44 95 LYS A O 1
ATOM 792 N N . GLU A 1 96 ? 3.480 6.893 14.684 1.00 83.00 96 GLU A N 1
ATOM 793 C CA . GLU A 1 96 ? 3.028 6.725 16.068 1.00 83.00 96 GLU A CA 1
ATOM 794 C C . GLU A 1 96 ? 3.168 5.252 16.496 1.00 83.00 96 GLU A C 1
ATOM 796 O O . GLU A 1 96 ? 2.528 4.349 15.944 1.00 83.00 96 GLU A O 1
ATOM 801 N N . LYS A 1 97 ? 4.059 4.996 17.467 1.00 73.69 97 LYS A N 1
ATOM 802 C CA . LYS A 1 97 ? 4.429 3.640 17.923 1.00 73.69 97 LYS A CA 1
ATOM 803 C C . LYS A 1 97 ? 3.253 2.849 18.489 1.00 73.69 97 LYS A C 1
ATOM 805 O O . LYS A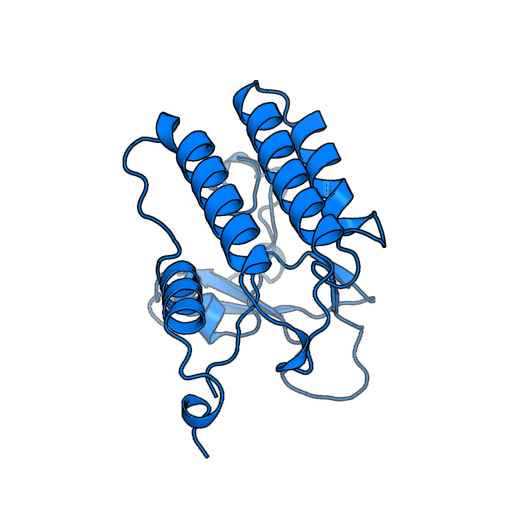 1 97 ? 3.210 1.633 18.361 1.00 73.69 97 LYS A O 1
ATOM 810 N N . ASP A 1 98 ? 2.313 3.535 19.120 1.00 74.19 98 ASP 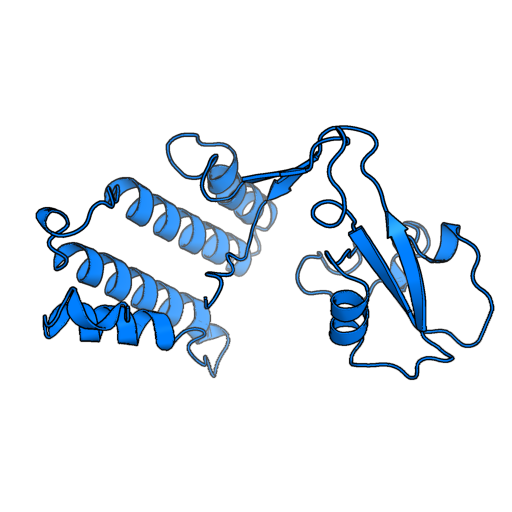A N 1
ATOM 811 C CA . ASP A 1 98 ? 1.088 2.980 19.687 1.00 74.19 98 ASP A CA 1
ATOM 812 C C . ASP A 1 98 ? 0.008 2.692 18.632 1.00 74.19 98 ASP A C 1
ATOM 814 O O . ASP A 1 98 ? -0.985 2.031 18.943 1.00 74.19 98 ASP A O 1
ATOM 818 N N . ILE A 1 99 ? 0.214 3.127 17.382 1.00 75.69 99 ILE A N 1
ATOM 819 C CA . ILE A 1 99 ? -0.751 2.982 16.290 1.00 75.69 99 ILE A CA 1
ATOM 820 C C . ILE A 1 99 ? -0.294 1.964 15.258 1.00 75.69 99 ILE A C 1
ATOM 822 O O . ILE A 1 99 ? -1.049 1.034 14.976 1.00 75.69 99 ILE A O 1
ATOM 826 N N . GLY A 1 100 ? 0.911 2.055 14.695 1.00 63.00 100 GLY A N 1
ATOM 827 C CA . GLY A 1 100 ? 1.165 1.275 13.480 1.00 63.00 100 GLY A CA 1
ATOM 828 C C . GLY A 1 100 ? 2.600 1.054 13.037 1.00 63.00 100 GLY A C 1
ATOM 829 O O . GLY A 1 100 ? 2.791 0.506 11.957 1.00 63.00 100 GLY A O 1
ATOM 830 N N . ASP A 1 101 ? 3.593 1.401 13.855 1.00 65.62 101 ASP A N 1
ATOM 831 C CA . ASP A 1 101 ? 5.002 1.188 13.503 1.00 65.62 101 ASP A CA 1
ATOM 832 C C . ASP A 1 101 ? 5.297 -0.286 13.132 1.00 65.62 101 ASP A C 1
ATOM 834 O O . ASP A 1 101 ? 5.813 -0.559 12.053 1.00 65.62 101 ASP A O 1
ATOM 838 N N . ASP A 1 102 ? 4.864 -1.253 13.940 1.00 68.94 102 ASP A N 1
ATOM 839 C CA . ASP A 1 102 ? 4.993 -2.701 13.686 1.00 68.94 102 ASP A CA 1
ATOM 840 C C . ASP A 1 102 ? 3.965 -3.267 12.690 1.00 68.94 102 ASP A C 1
ATOM 842 O O . ASP A 1 102 ? 4.271 -4.210 11.968 1.00 68.94 102 ASP A O 1
ATOM 846 N N . LEU A 1 103 ? 2.752 -2.707 12.637 1.00 71.56 103 LEU A N 1
ATOM 847 C CA . LEU A 1 103 ? 1.688 -3.196 11.747 1.00 71.56 103 LEU A CA 1
ATOM 848 C C . LEU A 1 103 ? 1.898 -2.778 10.295 1.00 71.56 103 LEU A C 1
ATOM 850 O O . LEU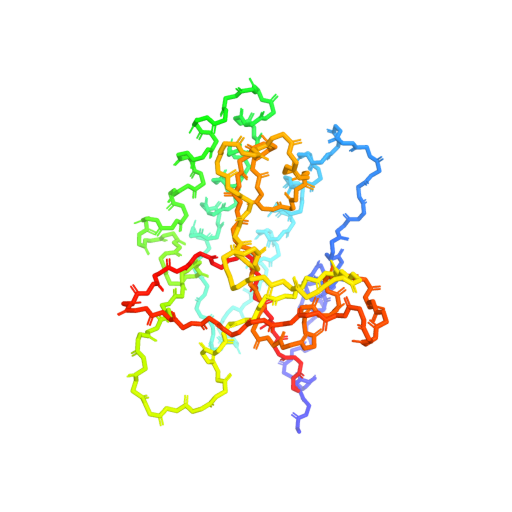 A 1 103 ? 1.519 -3.494 9.383 1.00 71.56 103 LEU A O 1
ATOM 854 N N . PHE A 1 104 ? 2.433 -1.590 10.051 1.00 73.81 104 PHE A N 1
ATOM 855 C CA . PHE A 1 104 ? 2.467 -1.026 8.707 1.00 73.81 104 PHE A CA 1
ATOM 856 C C . PHE A 1 104 ? 3.876 -0.773 8.208 1.00 73.81 104 PHE A C 1
ATOM 858 O O . PHE A 1 104 ? 4.022 -0.153 7.158 1.00 73.81 104 PHE A O 1
ATOM 865 N N . SER A 1 105 ? 4.915 -1.229 8.908 1.00 70.25 105 SER A N 1
ATOM 866 C CA . SER A 1 105 ? 6.281 -1.082 8.422 1.00 70.25 105 SER A CA 1
ATOM 867 C C . SER A 1 105 ? 7.008 -2.408 8.277 1.00 70.25 105 SER A C 1
ATOM 869 O O . SER A 1 105 ? 6.855 -3.335 9.065 1.00 70.25 105 SER A O 1
ATOM 871 N N . CYS A 1 106 ? 7.807 -2.489 7.220 1.00 72.94 106 CYS A N 1
ATOM 872 C CA . CYS A 1 106 ? 8.748 -3.569 6.991 1.00 72.94 106 CYS A CA 1
ATOM 873 C C . CYS A 1 106 ? 10.096 -2.966 6.626 1.00 72.94 106 CYS A C 1
ATOM 875 O O . CYS A 1 106 ? 10.175 -1.940 5.946 1.00 72.94 106 CYS A O 1
ATOM 877 N N . ILE A 1 107 ? 11.160 -3.597 7.111 1.00 76.88 107 ILE A N 1
ATOM 878 C CA . ILE A 1 107 ? 12.527 -3.202 6.811 1.00 76.88 107 ILE A CA 1
ATOM 879 C C . ILE A 1 107 ? 13.064 -4.180 5.779 1.00 76.88 107 ILE A C 1
ATOM 881 O O . ILE A 1 107 ? 13.217 -5.371 6.043 1.00 76.88 107 ILE A O 1
ATOM 885 N N . LEU A 1 108 ? 13.377 -3.656 4.600 1.00 76.19 108 LEU A N 1
ATOM 886 C CA . LEU A 1 108 ? 14.144 -4.377 3.603 1.00 76.19 108 LEU A CA 1
ATOM 887 C C . LEU A 1 108 ? 15.616 -4.110 3.896 1.00 76.19 108 LEU A C 1
ATOM 889 O O . LEU A 1 108 ? 16.159 -3.050 3.582 1.00 76.19 108 LEU A O 1
ATOM 893 N N . GLU A 1 109 ? 16.227 -5.047 4.609 1.00 75.06 109 GLU A N 1
ATOM 894 C CA . GLU A 1 109 ? 17.625 -4.945 5.007 1.00 75.06 109 GLU A CA 1
ATOM 895 C C . GLU A 1 109 ? 18.548 -5.136 3.804 1.00 75.06 109 GLU A C 1
ATOM 897 O O . GLU A 1 109 ? 18.308 -5.984 2.939 1.00 75.06 109 GLU A O 1
ATOM 902 N N . LYS A 1 110 ? 19.654 -4.396 3.807 1.00 72.38 110 LYS A N 1
ATOM 903 C CA . LYS A 1 110 ? 20.818 -4.680 2.975 1.00 72.38 110 LYS A CA 1
ATOM 904 C C . LYS A 1 110 ? 21.334 -6.080 3.334 1.00 72.38 110 LYS A C 1
ATOM 906 O O . LYS A 1 110 ? 21.513 -6.360 4.513 1.00 72.38 110 LYS A O 1
ATOM 911 N N . GLU A 1 111 ? 21.501 -6.960 2.345 1.00 65.75 111 GLU A N 1
ATOM 912 C CA . GLU A 1 111 ? 21.747 -8.397 2.557 1.00 65.75 111 GLU A CA 1
ATOM 913 C C . GLU A 1 111 ? 22.802 -8.726 3.634 1.00 65.75 111 GLU A C 1
ATOM 915 O O . GLU A 1 111 ? 23.945 -8.282 3.546 1.00 65.75 111 GLU A O 1
ATOM 920 N N . GLU A 1 112 ? 22.446 -9.647 4.538 1.00 52.47 112 GLU A N 1
ATOM 921 C CA . GLU A 1 112 ? 23.318 -10.759 4.921 1.00 52.47 112 GLU A CA 1
ATOM 922 C C . GLU A 1 112 ? 22.650 -12.073 4.450 1.00 52.47 112 GLU A C 1
ATOM 924 O O . GLU A 1 112 ? 21.576 -12.461 4.906 1.00 52.47 112 GLU A O 1
ATOM 929 N N . SER A 1 113 ? 23.260 -12.696 3.436 1.00 50.78 113 SER A N 1
ATOM 930 C CA . SER A 1 113 ? 23.355 -14.152 3.214 1.00 50.78 113 SER A CA 1
ATOM 931 C C . SER A 1 113 ? 22.113 -15.065 3.117 1.00 50.78 113 SER A C 1
ATOM 933 O O . SER A 1 113 ? 22.300 -16.276 3.211 1.00 50.78 113 SER A O 1
ATOM 935 N N . ASN A 1 114 ? 20.888 -14.599 2.821 1.00 47.38 114 ASN A N 1
ATOM 936 C CA . ASN A 1 114 ? 19.798 -15.525 2.442 1.00 47.38 114 ASN A CA 1
ATOM 937 C C . ASN A 1 114 ? 19.015 -15.126 1.180 1.00 47.38 114 ASN A C 1
ATOM 939 O O . ASN A 1 114 ? 18.445 -14.043 1.064 1.00 47.38 114 ASN A O 1
ATOM 943 N N . HIS A 1 115 ? 19.028 -16.059 0.224 1.00 53.25 115 HIS A N 1
ATOM 944 C CA . HIS A 1 115 ? 18.544 -15.951 -1.146 1.00 53.25 115 HIS A CA 1
ATOM 945 C C . HIS A 1 115 ? 17.004 -15.957 -1.261 1.00 53.25 115 HIS A C 1
ATOM 947 O O . HIS A 1 115 ? 16.305 -16.614 -0.497 1.00 53.25 115 HIS A O 1
ATOM 953 N N . PHE A 1 116 ? 16.506 -15.265 -2.293 1.00 47.72 116 PHE A N 1
ATOM 954 C CA . PHE A 1 116 ? 15.122 -15.178 -2.801 1.00 47.72 116 PHE A CA 1
ATOM 955 C C . PHE A 1 116 ? 14.134 -14.208 -2.133 1.00 47.72 116 PHE A C 1
ATOM 957 O O . PHE A 1 116 ? 13.358 -13.598 -2.863 1.00 47.72 116 PHE A O 1
ATOM 964 N N . THR A 1 117 ? 14.160 -13.967 -0.820 1.00 53.38 117 THR A N 1
ATOM 965 C CA . THR A 1 117 ? 13.090 -13.179 -0.155 1.00 53.38 117 THR A CA 1
ATOM 966 C C . THR A 1 117 ? 13.271 -11.656 -0.179 1.00 53.38 117 THR A C 1
ATOM 968 O O . THR A 1 117 ? 12.389 -10.927 0.269 1.00 53.38 117 THR A O 1
ATOM 971 N N . LYS A 1 118 ? 14.386 -11.149 -0.722 1.00 64.62 118 LYS A N 1
ATOM 972 C CA . LYS A 1 118 ? 14.735 -9.711 -0.717 1.00 64.62 118 LYS A CA 1
ATOM 973 C C . LYS A 1 118 ? 15.017 -9.127 -2.110 1.00 64.62 118 LYS A C 1
ATOM 975 O O . LYS A 1 118 ? 15.487 -7.998 -2.227 1.00 64.62 118 LYS A O 1
ATOM 980 N N . GLN A 1 119 ? 14.743 -9.882 -3.175 1.00 77.06 119 GLN A N 1
ATOM 981 C CA . GLN A 1 119 ? 14.995 -9.442 -4.548 1.00 77.06 119 GLN A CA 1
ATOM 982 C C . GLN A 1 119 ? 13.775 -8.720 -5.114 1.00 77.06 119 GLN A C 1
ATOM 984 O O . GLN A 1 119 ? 12.665 -9.247 -5.103 1.00 77.06 119 GLN A O 1
ATOM 989 N N . LEU A 1 120 ? 13.996 -7.515 -5.633 1.00 87.38 120 LEU A N 1
ATOM 990 C CA . LEU A 1 120 ? 12.953 -6.702 -6.242 1.00 87.38 120 LEU A CA 1
ATOM 991 C C . LEU A 1 120 ? 13.139 -6.668 -7.756 1.00 87.38 120 LEU A C 1
ATOM 993 O O . LEU A 1 120 ? 14.257 -6.601 -8.257 1.00 87.38 120 LEU A O 1
ATOM 997 N N . TYR A 1 121 ? 12.040 -6.703 -8.494 1.00 91.50 121 TYR A N 1
ATOM 998 C CA . TYR A 1 121 ? 12.029 -6.811 -9.945 1.00 91.50 121 TYR A CA 1
ATOM 999 C C . TYR A 1 121 ? 11.142 -5.741 -10.558 1.00 91.50 121 TYR A C 1
ATOM 1001 O O . TYR A 1 121 ? 10.059 -5.450 -10.056 1.00 91.50 121 TYR A O 1
ATOM 1009 N N . ARG A 1 122 ? 11.579 -5.176 -11.680 1.00 92.88 122 ARG A N 1
ATOM 1010 C CA . ARG A 1 122 ? 10.755 -4.301 -12.513 1.00 92.88 122 ARG A CA 1
ATOM 1011 C C . ARG A 1 122 ? 10.630 -4.898 -13.892 1.00 92.88 122 ARG A C 1
ATOM 1013 O O . ARG A 1 122 ? 11.645 -5.206 -14.512 1.00 92.88 122 ARG A O 1
ATOM 1020 N N . GLY A 1 123 ? 9.397 -5.021 -14.359 1.00 92.38 123 GLY A N 1
ATOM 1021 C CA . GLY A 1 123 ? 9.100 -5.361 -15.739 1.00 92.38 123 GLY A CA 1
ATOM 1022 C C . GLY A 1 123 ? 8.895 -4.110 -16.593 1.00 92.38 123 GLY A C 1
ATOM 1023 O O . GLY A 1 123 ? 8.408 -3.092 -16.097 1.00 92.38 123 GLY A O 1
ATOM 1024 N N . ARG A 1 124 ? 9.205 -4.205 -17.884 1.00 91.75 124 ARG A N 1
ATOM 1025 C CA . ARG A 1 124 ? 8.904 -3.196 -18.903 1.00 91.75 124 ARG A CA 1
ATOM 1026 C C . ARG A 1 124 ? 8.511 -3.886 -20.208 1.00 91.75 124 ARG A C 1
ATOM 1028 O O . ARG A 1 124 ? 9.115 -4.889 -20.575 1.00 91.75 124 ARG A O 1
ATOM 1035 N N . ILE A 1 125 ? 7.510 -3.341 -20.897 1.00 92.19 125 ILE A N 1
ATOM 1036 C CA . ILE A 1 125 ? 7.116 -3.801 -22.234 1.00 92.19 125 ILE A CA 1
ATOM 1037 C C . ILE A 1 125 ? 7.834 -2.952 -23.284 1.00 92.19 125 ILE A C 1
ATOM 1039 O O . ILE A 1 125 ? 7.874 -1.725 -23.158 1.00 92.19 125 ILE A O 1
ATOM 1043 N N . GLY A 1 126 ? 8.377 -3.593 -24.316 1.00 90.12 126 GLY A N 1
ATOM 1044 C CA . GLY A 1 126 ? 8.974 -2.916 -25.463 1.00 90.12 126 GLY A CA 1
ATOM 1045 C C . GLY A 1 126 ? 9.245 -3.834 -26.639 1.00 90.12 126 GLY A C 1
ATOM 1046 O O . GLY A 1 126 ? 9.171 -5.051 -26.507 1.00 90.12 126 GLY A O 1
ATOM 1047 N N . GLU A 1 127 ? 9.566 -3.224 -27.773 1.00 85.25 127 GLU A N 1
ATOM 1048 C CA . GLU A 1 127 ? 10.030 -3.916 -28.984 1.00 85.25 127 GLU A CA 1
ATOM 1049 C C . GLU A 1 127 ? 11.539 -3.710 -29.212 1.00 85.25 127 GLU A C 1
ATOM 1051 O O . GLU A 1 127 ? 12.186 -4.529 -29.860 1.00 85.25 127 GLU A O 1
ATOM 1056 N N . ASP A 1 128 ? 12.105 -2.652 -28.623 1.00 84.00 128 ASP A N 1
ATOM 1057 C CA . ASP A 1 128 ? 13.511 -2.274 -28.740 1.00 84.00 128 ASP A CA 1
ATOM 1058 C C . ASP A 1 128 ? 14.338 -2.694 -27.517 1.00 84.00 128 ASP A C 1
ATOM 1060 O O . ASP A 1 128 ? 13.831 -2.904 -26.412 1.00 84.00 128 ASP A O 1
ATOM 1064 N N . ILE A 1 129 ? 15.657 -2.767 -27.706 1.00 80.25 129 ILE A N 1
ATOM 1065 C CA . ILE A 1 129 ? 16.614 -2.964 -26.614 1.00 80.25 129 ILE A CA 1
ATOM 1066 C C . ILE A 1 129 ? 16.666 -1.688 -25.766 1.00 80.25 129 ILE A C 1
ATOM 1068 O O . ILE A 1 129 ? 17.004 -0.621 -26.271 1.00 80.25 129 ILE A O 1
ATOM 1072 N N . PHE A 1 130 ? 16.376 -1.817 -24.472 1.00 82.75 130 PHE A N 1
ATOM 1073 C CA . PHE A 1 130 ? 16.430 -0.715 -23.512 1.00 82.75 130 PHE A CA 1
ATOM 1074 C C . PHE A 1 130 ? 17.811 -0.556 -22.874 1.00 82.75 130 PHE A C 1
ATOM 1076 O O . PHE A 1 130 ? 18.467 -1.543 -22.525 1.00 82.75 130 PHE A O 1
ATOM 1083 N N . GLU A 1 131 ? 18.207 0.686 -22.604 1.00 85.25 131 GLU A N 1
ATOM 1084 C CA . GLU A 1 131 ? 19.267 0.963 -21.639 1.00 85.25 131 GLU A CA 1
ATOM 1085 C C . GLU A 1 131 ? 18.780 0.718 -20.202 1.00 85.25 131 GLU A C 1
ATOM 1087 O O . GLU A 1 131 ? 17.602 0.871 -19.870 1.00 85.25 131 GLU A O 1
ATOM 1092 N N . LEU A 1 132 ? 19.707 0.408 -19.289 1.00 80.38 132 LEU A N 1
ATOM 1093 C CA . LEU A 1 132 ? 19.380 0.177 -17.875 1.00 80.38 132 LEU A CA 1
ATOM 1094 C C . LEU A 1 132 ? 18.674 1.384 -17.227 1.00 80.38 132 LEU A C 1
ATOM 1096 O O . LEU A 1 132 ? 17.795 1.219 -16.380 1.00 80.38 132 LEU A O 1
ATOM 1100 N N . SER A 1 133 ? 19.041 2.600 -17.644 1.00 83.00 133 SER A N 1
ATOM 1101 C CA . SER A 1 133 ? 18.440 3.854 -17.177 1.00 83.00 133 SER A CA 1
ATOM 1102 C C . SER A 1 133 ? 16.951 3.960 -17.540 1.00 83.00 133 SER A C 1
ATOM 1104 O O . SER A 1 133 ? 16.164 4.532 -16.785 1.00 83.00 133 SER A O 1
ATOM 1106 N N . GLU A 1 134 ? 16.539 3.353 -18.655 1.00 84.75 134 GLU A N 1
ATOM 1107 C CA . GLU A 1 134 ? 15.170 3.393 -19.172 1.00 84.75 134 GLU A CA 1
ATOM 1108 C C . GLU A 1 134 ? 14.235 2.410 -18.462 1.00 84.75 134 GLU A C 1
ATOM 1110 O O . GLU A 1 134 ? 13.009 2.567 -18.502 1.00 84.75 134 GLU A O 1
ATOM 1115 N N . ILE A 1 135 ? 14.795 1.414 -17.770 1.00 86.44 135 ILE A N 1
ATOM 1116 C CA . ILE A 1 135 ? 14.029 0.456 -16.967 1.00 86.44 135 ILE A CA 1
ATOM 1117 C C . ILE A 1 135 ? 13.765 1.008 -15.554 1.00 86.44 135 ILE A C 1
ATOM 1119 O O . ILE A 1 135 ? 13.014 0.407 -14.800 1.00 86.44 135 ILE A O 1
ATOM 1123 N N . PHE A 1 136 ? 14.255 2.201 -15.194 1.00 89.75 136 PHE A N 1
ATOM 1124 C CA . PHE A 1 136 ? 13.934 2.855 -13.917 1.00 89.75 13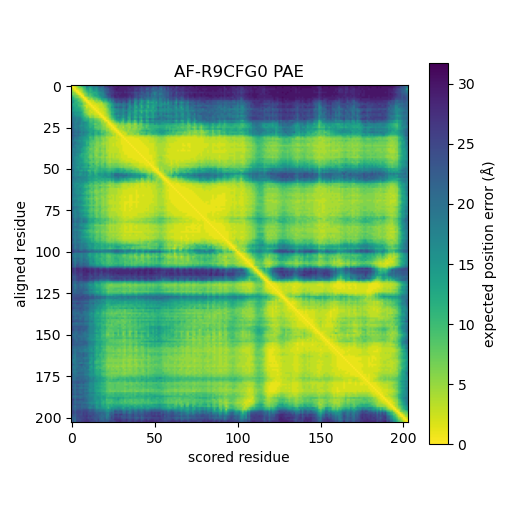6 PHE A CA 1
ATOM 1125 C C . PHE A 1 136 ? 12.563 3.570 -13.923 1.00 89.75 136 PHE A C 1
ATOM 1127 O O . PHE A 1 136 ? 11.681 3.257 -14.733 1.00 89.75 136 PHE A O 1
ATOM 1134 N N . HIS A 1 137 ? 12.328 4.504 -12.991 1.00 88.06 137 HIS A N 1
ATOM 1135 C CA . HIS A 1 137 ? 11.158 5.384 -13.061 1.00 88.06 137 HIS A CA 1
ATOM 1136 C C . HIS A 1 137 ? 11.283 6.355 -14.243 1.00 88.06 137 HIS A C 1
ATOM 1138 O O . HIS A 1 137 ? 12.380 6.679 -14.697 1.00 88.06 137 HIS A O 1
ATOM 1144 N N . VAL A 1 138 ? 10.146 6.860 -14.726 1.00 86.94 138 VAL A N 1
ATOM 1145 C CA . VAL A 1 138 ? 10.133 7.891 -15.773 1.00 86.94 138 VAL A CA 1
ATOM 1146 C C . VAL A 1 138 ? 10.945 9.104 -15.289 1.00 86.94 138 VAL A C 1
ATOM 1148 O O . VAL A 1 138 ? 10.716 9.571 -14.173 1.00 86.94 138 VAL A O 1
ATOM 1151 N N . PRO A 1 139 ? 11.901 9.635 -16.068 1.00 89.06 139 PRO A N 1
ATOM 1152 C CA . PRO A 1 139 ? 12.659 10.813 -15.657 1.00 89.06 139 PRO A CA 1
ATOM 1153 C C . PRO A 1 139 ? 11.749 12.004 -15.320 1.00 89.06 139 PRO A C 1
ATOM 1155 O O . PRO A 1 139 ? 10.732 12.219 -15.979 1.00 89.06 139 PRO A O 1
ATOM 1158 N N . PHE A 1 140 ? 12.113 12.819 -14.325 1.00 89.94 140 PHE A N 1
ATOM 1159 C CA . PHE A 1 140 ? 11.280 13.952 -13.885 1.00 89.94 140 PHE A CA 1
ATOM 1160 C C . PHE A 1 140 ? 11.001 14.977 -14.997 1.00 89.94 140 PHE A C 1
ATOM 1162 O O . PHE A 1 140 ? 9.906 15.532 -15.070 1.00 89.94 140 PHE A O 1
ATOM 1169 N N . ASN A 1 141 ? 11.949 15.185 -15.915 1.00 91.12 141 ASN A N 1
ATOM 1170 C CA . ASN A 1 141 ? 11.775 16.036 -17.102 1.00 91.12 141 ASN A CA 1
ATOM 1171 C C . ASN A 1 141 ? 10.862 15.419 -18.184 1.00 91.12 141 ASN A C 1
ATOM 1173 O O . ASN A 1 141 ? 10.554 16.072 -19.176 1.00 91.12 141 ASN A O 1
ATOM 1177 N N . LYS A 1 142 ? 10.446 14.165 -18.000 1.00 89.38 142 LYS A N 1
ATOM 1178 C CA . LYS A 1 142 ? 9.546 13.391 -18.862 1.00 89.38 142 LYS A CA 1
ATOM 1179 C C . LYS A 1 142 ? 8.227 13.060 -18.148 1.00 89.38 142 LYS A C 1
ATOM 1181 O O . LYS A 1 142 ? 7.512 12.150 -18.562 1.00 89.38 142 LYS A O 1
ATOM 1186 N N . ARG A 1 143 ? 7.878 13.793 -17.081 1.00 89.62 143 ARG A N 1
ATOM 1187 C CA . ARG A 1 143 ? 6.703 13.511 -16.237 1.00 89.62 143 ARG A CA 1
ATOM 1188 C C . ARG A 1 143 ? 5.359 13.514 -16.975 1.00 89.62 143 ARG A C 1
ATOM 1190 O O . ARG A 1 143 ? 4.413 12.906 -16.497 1.00 89.62 143 ARG A O 1
ATOM 1197 N N . GLN A 1 144 ? 5.271 14.155 -18.142 1.00 89.88 144 GLN A N 1
ATOM 1198 C CA . GLN A 1 144 ? 4.086 14.120 -19.005 1.00 89.88 144 GLN A CA 1
ATOM 1199 C C . GLN A 1 144 ? 3.738 12.713 -19.516 1.00 89.88 144 GLN A C 1
ATOM 1201 O O . GLN A 1 144 ? 2.617 12.492 -19.955 1.00 89.88 144 GLN A O 1
ATOM 1206 N N . TYR A 1 145 ? 4.685 11.771 -19.460 1.00 86.69 145 TYR A N 1
ATOM 1207 C CA . TYR A 1 145 ? 4.474 10.370 -19.831 1.00 86.69 145 TYR A CA 1
ATOM 1208 C C . TYR A 1 145 ? 4.147 9.473 -18.627 1.00 86.69 145 TYR A C 1
ATOM 1210 O O . TYR A 1 145 ? 4.051 8.258 -18.780 1.00 86.69 145 TYR A O 1
ATOM 1218 N N . VAL A 1 146 ? 4.024 10.036 -17.421 1.00 85.25 146 VAL A N 1
ATOM 1219 C CA . VAL A 1 146 ? 3.647 9.278 -16.223 1.00 85.25 146 VAL A CA 1
ATOM 1220 C C . VAL A 1 146 ? 2.143 9.032 -16.255 1.00 85.25 146 VAL A C 1
ATOM 1222 O O . VAL A 1 146 ? 1.354 9.970 -16.144 1.00 85.25 146 VAL A O 1
ATOM 1225 N N . ALA A 1 147 ? 1.762 7.765 -16.401 1.00 82.44 147 ALA A N 1
ATOM 1226 C CA . ALA A 1 147 ? 0.381 7.328 -16.259 1.00 82.44 147 ALA A CA 1
ATOM 1227 C C . ALA A 1 147 ? -0.098 7.465 -14.804 1.00 82.44 147 ALA A C 1
ATOM 1229 O O . ALA A 1 147 ? 0.697 7.532 -13.864 1.00 82.44 147 ALA A O 1
ATOM 1230 N N . THR A 1 148 ? -1.416 7.504 -14.613 1.00 82.69 148 THR A N 1
ATOM 1231 C CA . THR A 1 148 ? -2.013 7.409 -13.279 1.00 82.69 148 THR A CA 1
ATOM 1232 C C . THR A 1 148 ? -1.935 5.964 -12.802 1.00 82.69 148 THR A C 1
ATOM 1234 O O . THR A 1 148 ? -2.653 5.106 -13.304 1.00 82.69 148 THR A O 1
ATOM 1237 N N . GLU A 1 149 ? -1.077 5.714 -11.818 1.00 82.25 149 GLU A N 1
ATOM 1238 C CA . GLU A 1 149 ? -0.884 4.398 -11.207 1.00 82.25 149 GLU A CA 1
ATOM 1239 C C . GLU A 1 149 ? -1.386 4.382 -9.754 1.00 82.25 149 GLU A C 1
ATOM 1241 O O . GLU A 1 149 ? -1.456 5.423 -9.093 1.00 82.25 149 GLU A O 1
ATOM 1246 N N . ARG A 1 150 ? -1.709 3.185 -9.241 1.00 78.94 150 ARG A N 1
ATOM 1247 C CA . ARG A 1 150 ? -2.453 2.968 -7.978 1.00 78.94 150 ARG A CA 1
ATOM 1248 C C . ARG A 1 150 ? -1.869 3.683 -6.753 1.00 78.94 150 ARG A C 1
ATOM 1250 O O . ARG A 1 150 ? -2.627 4.098 -5.883 1.00 78.94 150 ARG A O 1
ATOM 1257 N N . TYR A 1 151 ? -0.546 3.806 -6.675 1.00 81.56 151 TYR A N 1
ATOM 1258 C CA . TYR A 1 151 ? 0.160 4.357 -5.513 1.00 81.56 151 TYR A CA 1
ATOM 1259 C C . TYR A 1 151 ? 0.958 5.624 -5.858 1.00 81.56 151 TYR A C 1
ATOM 1261 O O . TYR A 1 151 ? 1.956 5.930 -5.209 1.00 81.56 151 TYR A O 1
ATOM 1269 N N . SER A 1 152 ? 0.540 6.362 -6.893 1.00 81.12 152 SER A N 1
ATOM 1270 C CA . SER A 1 152 ? 1.205 7.595 -7.332 1.00 81.12 152 SER A CA 1
ATOM 1271 C C . SER A 1 152 ? 0.236 8.760 -7.478 1.00 81.12 152 SER A C 1
ATOM 1273 O O . SER A 1 152 ? -0.896 8.593 -7.929 1.00 81.12 152 SER A O 1
ATOM 1275 N N . ILE A 1 153 ? 0.720 9.962 -7.169 1.00 81.25 153 ILE A N 1
ATOM 1276 C CA . ILE A 1 153 ? 0.045 11.201 -7.559 1.00 81.25 153 ILE A CA 1
ATOM 1277 C C . ILE A 1 153 ? 0.192 11.352 -9.083 1.00 81.25 153 ILE A C 1
ATOM 1279 O O . ILE A 1 153 ? 1.308 11.187 -9.588 1.00 81.25 153 ILE A O 1
ATOM 1283 N N . PRO A 1 154 ? -0.880 11.683 -9.832 1.00 82.12 154 PRO A N 1
ATOM 1284 C CA . PRO A 1 154 ? -0.791 11.903 -11.273 1.00 82.12 154 PRO A CA 1
ATOM 1285 C C . PRO A 1 154 ? 0.351 12.858 -11.647 1.00 82.12 154 PRO A C 1
ATOM 1287 O O . PRO A 1 154 ? 0.463 13.959 -11.108 1.00 82.12 154 PRO A O 1
ATOM 1290 N N . GLY A 1 155 ? 1.215 12.431 -12.571 1.00 84.12 155 GLY A N 1
ATOM 1291 C CA . GLY A 1 155 ? 2.368 13.218 -13.013 1.00 84.12 155 GLY A CA 1
ATOM 1292 C C . GLY A 1 155 ? 3.581 13.198 -12.072 1.00 84.12 155 GLY A C 1
ATOM 1293 O O . GLY A 1 155 ? 4.558 13.895 -12.355 1.00 84.12 155 GLY A O 1
ATOM 1294 N N . TYR A 1 156 ? 3.564 12.421 -10.984 1.00 87.38 156 TYR A N 1
ATOM 1295 C CA . TYR A 1 156 ? 4.737 12.191 -10.138 1.00 87.38 156 TYR A CA 1
ATOM 1296 C C . TYR A 1 156 ? 5.389 10.843 -10.482 1.00 87.38 156 TYR A C 1
ATOM 1298 O O . TYR A 1 156 ? 4.762 9.800 -10.289 1.00 87.38 156 TYR A O 1
ATOM 1306 N N . PRO A 1 157 ? 6.631 10.819 -11.000 1.00 89.00 157 PRO A N 1
ATOM 1307 C CA . PRO A 1 157 ? 7.292 9.559 -11.306 1.00 89.00 157 PRO A CA 1
ATOM 1308 C C . PRO A 1 157 ? 7.527 8.693 -10.063 1.00 89.00 157 PRO A C 1
ATOM 1310 O O . PRO A 1 157 ? 8.207 9.113 -9.129 1.00 89.00 157 PRO A O 1
ATOM 1313 N N . CYS A 1 158 ? 7.031 7.456 -10.094 1.00 88.94 158 CYS A N 1
ATOM 1314 C CA . CYS A 1 158 ? 7.257 6.445 -9.060 1.00 88.94 158 CYS A CA 1
ATOM 1315 C C . CYS A 1 158 ? 7.955 5.207 -9.641 1.00 88.94 158 CYS A C 1
ATOM 1317 O O . CYS A 1 158 ? 7.759 4.844 -10.806 1.00 88.94 158 CYS A O 1
ATOM 1319 N N . LEU A 1 159 ? 8.763 4.539 -8.813 1.00 89.88 159 LEU A N 1
ATOM 1320 C CA . LEU A 1 159 ? 9.375 3.255 -9.144 1.00 89.88 159 LEU A CA 1
ATOM 1321 C C . LEU A 1 159 ? 8.504 2.116 -8.606 1.00 89.88 159 LEU A C 1
ATOM 1323 O O . LEU A 1 159 ? 8.381 1.941 -7.398 1.00 89.88 159 LEU A O 1
ATOM 1327 N N . TYR A 1 160 ? 7.937 1.328 -9.515 1.00 89.81 160 TYR A N 1
ATOM 1328 C CA . TYR A 1 160 ? 7.150 0.141 -9.184 1.00 89.81 160 TYR A CA 1
ATOM 1329 C C . TYR A 1 160 ? 8.020 -1.107 -9.287 1.00 89.81 160 TYR A C 1
ATOM 1331 O O . TYR A 1 160 ? 8.629 -1.334 -10.339 1.00 89.81 160 TYR A O 1
ATOM 1339 N N . LEU A 1 161 ? 8.063 -1.883 -8.202 1.00 89.75 161 LEU A N 1
ATOM 1340 C CA . LEU A 1 161 ? 8.852 -3.102 -8.050 1.00 89.75 161 LEU A CA 1
ATOM 1341 C C . LEU A 1 161 ? 7.971 -4.244 -7.525 1.00 89.75 161 LEU A C 1
ATOM 1343 O O . LEU A 1 161 ? 7.081 -4.020 -6.710 1.00 89.75 161 LEU A O 1
ATOM 1347 N N . SER A 1 162 ? 8.244 -5.466 -7.970 1.00 88.38 162 SER A N 1
ATOM 1348 C CA . SER A 1 162 ? 7.609 -6.699 -7.506 1.00 88.38 162 SER A CA 1
ATOM 1349 C C . SER A 1 162 ? 8.623 -7.591 -6.798 1.00 88.38 162 SER A C 1
ATOM 1351 O O . SER A 1 162 ? 9.793 -7.603 -7.166 1.00 88.38 162 SER A O 1
ATOM 1353 N N . GLY A 1 163 ? 8.179 -8.395 -5.831 1.00 86.25 163 GLY A N 1
ATOM 1354 C CA . GLY A 1 163 ? 9.024 -9.414 -5.193 1.00 86.25 163 GLY A CA 1
ATOM 1355 C C . GLY A 1 163 ? 9.380 -10.596 -6.106 1.00 86.25 163 GLY A C 1
ATOM 1356 O O . GLY A 1 163 ? 10.154 -11.463 -5.720 1.00 86.25 163 GLY A O 1
ATOM 1357 N N . SER A 1 164 ? 8.819 -10.669 -7.319 1.00 89.06 164 SER A N 1
ATOM 1358 C CA . SER A 1 164 ? 9.174 -11.700 -8.298 1.00 89.06 164 SER A CA 1
ATOM 1359 C C . SER A 1 164 ? 9.010 -11.217 -9.738 1.00 89.06 164 SER A C 1
ATOM 1361 O O . SER A 1 164 ? 8.181 -10.358 -10.038 1.00 89.06 164 SER A O 1
ATOM 1363 N N . ILE A 1 165 ? 9.755 -11.839 -10.656 1.00 92.81 165 ILE A N 1
ATOM 1364 C CA . ILE A 1 165 ? 9.598 -11.631 -12.104 1.00 92.81 165 ILE A CA 1
ATOM 1365 C C . ILE A 1 165 ? 8.164 -11.946 -12.550 1.00 92.81 165 ILE A C 1
ATOM 1367 O O . ILE A 1 165 ? 7.571 -11.200 -13.328 1.00 92.81 165 ILE A O 1
ATOM 1371 N N . TYR A 1 166 ? 7.597 -13.039 -12.031 1.00 92.50 166 TYR A N 1
ATOM 1372 C CA . TYR A 1 166 ? 6.226 -13.449 -12.326 1.00 92.50 166 TYR A CA 1
ATOM 1373 C C . TYR A 1 166 ? 5.207 -12.398 -11.872 1.00 92.50 166 TYR A C 1
ATOM 1375 O O . TYR A 1 166 ? 4.300 -12.060 -12.628 1.00 92.50 166 TYR A O 1
ATOM 1383 N N . GLY A 1 167 ? 5.392 -11.817 -10.684 1.00 91.00 167 GLY A N 1
ATOM 1384 C CA . GLY A 1 167 ? 4.568 -10.709 -10.210 1.00 91.00 167 GLY A CA 1
ATOM 1385 C C . GLY A 1 167 ? 4.646 -9.495 -11.137 1.00 91.00 167 GLY A C 1
ATOM 1386 O O . GLY A 1 167 ? 3.611 -8.979 -11.543 1.00 91.00 167 GLY A O 1
ATOM 1387 N N . SER A 1 168 ? 5.847 -9.092 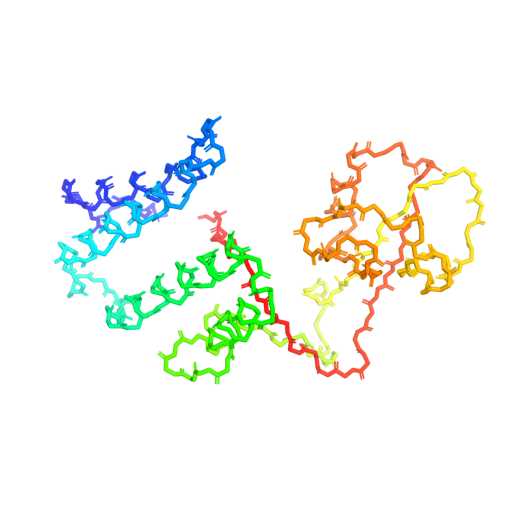-11.574 1.00 92.12 168 SER A N 1
ATOM 1388 C CA . SER A 1 168 ? 5.993 -8.020 -12.573 1.00 92.12 168 SER A CA 1
ATOM 1389 C C . SER A 1 168 ? 5.284 -8.332 -13.896 1.00 92.12 168 SER A C 1
ATOM 1391 O O . SER A 1 168 ? 4.703 -7.438 -14.503 1.00 92.12 168 SER A O 1
ATOM 1393 N N . TRP A 1 169 ? 5.314 -9.587 -14.352 1.00 94.31 169 TRP A N 1
ATOM 1394 C CA . TRP A 1 169 ? 4.618 -10.015 -15.568 1.00 94.31 169 TRP A CA 1
ATOM 1395 C C . TRP A 1 169 ? 3.092 -9.931 -15.421 1.00 94.31 169 TRP A C 1
ATOM 1397 O O . TRP A 1 169 ? 2.404 -9.485 -16.341 1.00 94.31 169 TRP A O 1
ATOM 1407 N N . LEU A 1 170 ? 2.560 -10.310 -14.255 1.00 93.44 170 LEU A N 1
ATOM 1408 C CA . LEU A 1 170 ? 1.136 -10.188 -13.945 1.00 93.44 170 LEU A CA 1
ATOM 1409 C C . LEU A 1 170 ? 0.673 -8.726 -13.895 1.00 93.44 170 LEU A C 1
ATOM 1411 O O . LEU A 1 170 ? -0.349 -8.417 -14.506 1.00 93.44 170 LEU A O 1
ATOM 1415 N N . GLU A 1 171 ? 1.426 -7.841 -13.232 1.00 89.81 171 GLU A N 1
ATOM 1416 C CA . GLU A 1 171 ? 1.110 -6.403 -13.132 1.00 89.81 171 GLU A CA 1
ATOM 1417 C C . GLU A 1 171 ? 1.098 -5.708 -14.504 1.00 89.81 171 GLU A C 1
ATOM 1419 O O . GLU A 1 171 ? 0.333 -4.776 -14.732 1.00 89.81 171 GLU A O 1
ATOM 1424 N N . LEU A 1 172 ? 1.886 -6.204 -15.463 1.00 91.44 172 LEU A N 1
ATOM 1425 C CA . LEU A 1 172 ? 1.900 -5.716 -16.847 1.00 91.44 172 LEU A CA 1
ATOM 1426 C C . LEU A 1 172 ? 0.838 -6.367 -17.746 1.00 91.44 172 LEU A C 1
ATOM 1428 O O . LEU A 1 172 ? 0.918 -6.259 -18.968 1.00 91.44 172 LEU A O 1
ATOM 1432 N N . ASN A 1 173 ? -0.155 -7.045 -17.167 1.00 93.25 173 ASN A N 1
ATOM 1433 C CA . ASN A 1 173 ? -1.204 -7.767 -17.889 1.00 93.25 173 ASN A CA 1
ATOM 1434 C C . ASN A 1 173 ? -0.681 -8.873 -18.814 1.00 93.25 173 ASN A C 1
ATOM 1436 O O . ASN A 1 173 ? -1.227 -9.099 -19.892 1.00 93.25 173 ASN A O 1
ATOM 1440 N N . LYS A 1 174 ? 0.325 -9.624 -18.354 1.00 95.25 174 LYS A N 1
ATOM 1441 C CA . LYS A 1 174 ? 0.811 -10.845 -19.014 1.00 95.25 174 LYS A CA 1
ATOM 1442 C C . LYS A 1 174 ? 1.294 -10.607 -20.461 1.00 95.25 174 LYS A C 1
ATOM 1444 O O . LYS A 1 174 ? 0.793 -11.257 -21.382 1.00 95.25 174 LYS A O 1
ATOM 1449 N N . PRO A 1 175 ? 2.254 -9.692 -20.695 1.00 95.19 175 PRO A N 1
ATOM 1450 C CA . PRO A 1 175 ? 2.760 -9.416 -22.037 1.00 95.19 175 PRO A CA 1
ATOM 1451 C C . PRO A 1 175 ? 3.427 -10.644 -22.669 1.00 95.19 175 PRO A C 1
ATOM 1453 O O . PRO A 1 175 ? 3.850 -11.575 -21.978 1.00 95.19 175 PRO A O 1
ATOM 1456 N N . HIS A 1 176 ? 3.572 -10.635 -23.995 1.00 94.56 176 HIS A N 1
ATOM 1457 C CA . HIS A 1 176 ? 4.331 -11.670 -24.691 1.00 94.56 176 HIS A CA 1
ATOM 1458 C C . HIS A 1 176 ? 5.791 -11.683 -24.210 1.00 94.56 176 HIS A C 1
ATOM 1460 O O . HIS A 1 176 ? 6.401 -10.625 -24.055 1.00 94.56 176 HIS A O 1
ATOM 1466 N N . VAL A 1 177 ? 6.365 -12.873 -24.010 1.00 89.69 177 VAL A N 1
ATOM 1467 C CA . VAL A 1 177 ? 7.707 -13.039 -23.416 1.00 89.69 177 VAL A CA 1
ATOM 1468 C C . VAL A 1 177 ? 8.787 -12.309 -24.218 1.00 89.69 177 VAL A C 1
ATOM 1470 O O . VAL A 1 177 ? 9.658 -11.683 -23.627 1.00 89.69 177 VAL A O 1
ATOM 1473 N N . ASN A 1 178 ? 8.690 -12.310 -25.552 1.00 91.62 178 ASN A N 1
ATOM 1474 C CA . ASN A 1 178 ? 9.659 -11.617 -26.417 1.00 91.62 178 ASN A CA 1
ATOM 1475 C C . ASN A 1 178 ? 9.683 -10.092 -26.230 1.00 91.62 178 ASN A C 1
ATOM 1477 O O . ASN A 1 178 ? 10.667 -9.465 -26.600 1.00 91.62 178 ASN A O 1
ATOM 1481 N N . ASN A 1 179 ? 8.626 -9.511 -25.658 1.00 92.75 179 ASN A N 1
ATOM 1482 C CA . ASN A 1 179 ? 8.483 -8.066 -25.485 1.00 92.75 179 ASN A CA 1
ATOM 1483 C C . ASN A 1 179 ? 8.589 -7.670 -24.003 1.00 92.75 179 ASN A C 1
ATOM 1485 O O . ASN A 1 179 ? 8.285 -6.534 -23.642 1.00 92.75 179 ASN A O 1
ATOM 1489 N N . PHE A 1 180 ? 8.947 -8.613 -23.126 1.00 93.56 180 PHE A N 1
ATOM 1490 C CA . PHE A 1 180 ? 8.976 -8.433 -21.681 1.00 93.56 180 PHE A CA 1
ATOM 1491 C C . PHE A 1 180 ? 10.416 -8.370 -21.174 1.00 93.56 180 PHE A C 1
ATOM 1493 O O . PHE A 1 180 ? 11.124 -9.372 -21.100 1.00 93.56 180 PHE A O 1
ATOM 1500 N N . TYR A 1 181 ? 10.827 -7.170 -20.780 1.00 92.75 181 TYR A N 1
ATOM 1501 C CA . TYR A 1 181 ? 12.146 -6.885 -20.235 1.00 92.75 181 TYR A CA 1
ATOM 1502 C C . TYR A 1 181 ? 12.066 -6.785 -18.722 1.00 92.75 181 TYR A C 1
ATOM 1504 O O . TYR A 1 181 ? 11.098 -6.250 -18.180 1.00 92.75 181 TYR A O 1
ATOM 1512 N N . VAL A 1 182 ? 13.092 -7.277 -18.032 1.00 92.44 182 VAL A N 1
ATOM 1513 C CA . VAL A 1 182 ? 13.114 -7.324 -16.568 1.00 92.44 182 VAL A CA 1
ATOM 1514 C C . VAL A 1 182 ? 14.460 -6.860 -16.042 1.00 92.44 182 VAL A C 1
ATOM 1516 O O . VAL A 1 182 ? 15.503 -7.218 -16.580 1.00 92.44 182 VAL A O 1
ATOM 1519 N N . SER A 1 183 ? 14.444 -6.080 -14.964 1.00 92.12 183 SER A N 1
ATOM 1520 C CA . SER A 1 183 ? 15.642 -5.720 -14.200 1.00 92.12 183 SER A CA 1
ATOM 1521 C C . SER A 1 183 ? 15.470 -6.057 -12.725 1.00 92.12 183 SER A C 1
ATOM 1523 O O . SER A 1 183 ? 14.392 -5.855 -12.162 1.00 92.12 183 SER A O 1
ATOM 1525 N N . ARG A 1 184 ? 16.543 -6.565 -12.108 1.00 91.31 184 ARG A N 1
ATOM 1526 C CA . ARG A 1 184 ? 16.633 -6.803 -10.663 1.00 91.31 184 ARG A CA 1
ATOM 1527 C C . ARG A 1 184 ? 17.155 -5.549 -9.963 1.00 91.31 184 ARG A C 1
ATOM 1529 O O . ARG A 1 184 ? 18.088 -4.912 -10.444 1.00 91.31 184 ARG A O 1
ATOM 1536 N N . TYR A 1 185 ? 16.571 -5.241 -8.817 1.00 88.62 185 TYR A N 1
ATOM 1537 C CA . TYR A 1 185 ? 16.932 -4.144 -7.935 1.00 88.62 185 TYR A CA 1
ATOM 1538 C C . TYR A 1 185 ? 17.341 -4.689 -6.575 1.00 88.62 185 TYR A C 1
ATOM 1540 O O . TYR A 1 185 ? 16.725 -5.613 -6.042 1.00 88.62 185 TYR A O 1
ATOM 1548 N N . GLU A 1 186 ? 18.373 -4.068 -6.020 1.00 84.31 186 GLU A N 1
ATOM 1549 C CA . GLU A 1 186 ? 18.913 -4.354 -4.698 1.00 84.31 186 GLU A CA 1
ATOM 1550 C C . GLU A 1 186 ? 19.005 -3.054 -3.910 1.00 84.31 186 GLU A C 1
ATOM 1552 O O . GLU A 1 186 ? 19.299 -1.984 -4.458 1.00 84.31 186 GLU A O 1
ATOM 1557 N N . VAL A 1 187 ? 18.745 -3.148 -2.611 1.00 81.25 187 VAL A N 1
ATOM 1558 C CA . VAL A 1 187 ? 18.815 -1.999 -1.715 1.00 81.25 187 VAL A CA 1
ATOM 1559 C C . VAL A 1 187 ? 20.259 -1.779 -1.275 1.00 81.25 187 VAL A C 1
ATOM 1561 O O . VAL A 1 187 ? 20.949 -2.698 -0.838 1.00 81.25 187 VAL A O 1
ATOM 1564 N N . LYS A 1 188 ? 20.751 -0.543 -1.413 1.00 81.75 188 LYS A N 1
ATOM 1565 C CA . LYS A 1 188 ? 22.126 -0.183 -1.014 1.00 81.75 188 LYS A CA 1
ATOM 1566 C C . LYS A 1 188 ? 22.272 0.038 0.493 1.00 81.75 188 LYS A C 1
ATOM 1568 O O . LYS A 1 188 ? 23.390 -0.005 1.015 1.00 81.75 188 LYS A O 1
ATOM 1573 N N . GLU A 1 189 ? 21.152 0.279 1.158 1.00 82.69 189 GLU A N 1
ATOM 1574 C CA . GLU A 1 189 ? 20.988 0.549 2.581 1.00 82.69 189 GLU A CA 1
ATOM 1575 C C . GLU A 1 189 ? 19.634 0.003 3.043 1.00 82.69 189 GLU A C 1
ATOM 1577 O O . GLU A 1 189 ? 18.780 -0.304 2.209 1.00 82.69 189 GLU A O 1
ATOM 1582 N N . ASN A 1 190 ? 19.445 -0.133 4.356 1.00 81.75 190 ASN A N 1
ATOM 1583 C CA . ASN A 1 190 ? 18.177 -0.596 4.909 1.00 81.75 190 ASN A CA 1
ATOM 1584 C C . ASN A 1 190 ? 17.070 0.393 4.539 1.00 81.75 190 ASN A C 1
ATOM 1586 O O . ASN A 1 190 ? 17.119 1.561 4.923 1.00 81.75 190 ASN A O 1
ATOM 1590 N N . LEU A 1 191 ? 16.064 -0.089 3.819 1.00 77.94 191 LEU A N 1
ATOM 1591 C CA . LEU A 1 191 ? 14.921 0.714 3.412 1.00 77.94 191 LEU A CA 1
ATOM 1592 C C . LEU A 1 191 ? 13.704 0.304 4.234 1.00 77.94 191 LEU A C 1
ATOM 1594 O O . LEU A 1 191 ? 13.288 -0.853 4.217 1.00 77.94 191 LEU A O 1
ATOM 1598 N N . ARG A 1 192 ? 13.124 1.265 4.955 1.00 76.62 192 ARG A N 1
ATOM 1599 C CA . ARG A 1 192 ? 11.838 1.081 5.629 1.00 76.62 192 ARG A CA 1
ATOM 1600 C C . ARG A 1 192 ? 10.726 1.390 4.633 1.00 76.62 192 ARG A C 1
ATOM 1602 O O . ARG A 1 192 ? 10.634 2.510 4.139 1.00 76.62 192 ARG A O 1
ATOM 1609 N N . PHE A 1 193 ? 9.893 0.399 4.352 1.00 76.00 193 PHE A N 1
ATOM 1610 C CA . PHE A 1 193 ? 8.719 0.529 3.500 1.00 76.00 193 PHE A CA 1
ATOM 1611 C C . PHE A 1 193 ? 7.451 0.470 4.336 1.00 76.00 193 PHE A C 1
ATOM 1613 O O . PHE A 1 193 ? 7.418 -0.168 5.391 1.00 76.00 193 PHE A O 1
ATOM 1620 N N . TRP A 1 194 ? 6.402 1.116 3.833 1.00 73.94 194 TRP A N 1
ATOM 1621 C CA . TRP A 1 194 ? 5.069 0.997 4.402 1.00 73.94 194 TRP A CA 1
ATOM 1622 C C . TRP A 1 194 ? 4.274 -0.076 3.675 1.00 73.94 194 TRP A C 1
ATOM 1624 O O . TRP A 1 194 ? 4.177 -0.068 2.445 1.00 73.94 194 TRP A O 1
ATOM 1634 N N . ILE A 1 195 ? 3.731 -1.018 4.438 1.00 65.06 195 ILE A N 1
ATOM 1635 C CA . ILE A 1 195 ? 2.935 -2.117 3.908 1.00 65.06 195 ILE A CA 1
ATOM 1636 C C . ILE A 1 195 ? 1.476 -1.677 3.850 1.00 65.06 195 ILE A C 1
ATOM 1638 O O . ILE A 1 195 ? 0.868 -1.354 4.866 1.00 65.06 195 ILE A O 1
ATOM 1642 N N . TYR A 1 196 ? 0.900 -1.738 2.652 1.00 59.12 196 TYR A N 1
ATOM 1643 C CA . TYR A 1 196 ? -0.531 -1.521 2.420 1.00 59.12 196 TYR A CA 1
ATOM 1644 C C . TYR A 1 196 ? -1.294 -2.835 2.158 1.00 59.12 196 TYR A C 1
ATOM 1646 O O . TYR A 1 196 ? -2.488 -2.806 1.865 1.00 59.12 196 TYR A O 1
ATOM 1654 N N . HIS A 1 197 ? -0.620 -3.991 2.239 1.00 53.47 197 HIS A N 1
ATOM 1655 C CA . HIS A 1 197 ? -1.218 -5.305 1.999 1.00 53.47 197 HIS A CA 1
ATOM 1656 C C . HIS A 1 197 ? -0.526 -6.410 2.813 1.00 53.47 197 HIS A C 1
ATOM 1658 O O . HIS A 1 197 ? 0.655 -6.675 2.605 1.00 53.47 197 HIS A O 1
ATOM 1664 N N . TYR A 1 198 ? -1.266 -7.087 3.695 1.00 39.28 198 TYR A N 1
ATOM 1665 C CA . TYR A 1 198 ? -0.845 -8.371 4.261 1.00 39.28 198 TYR A CA 1
ATOM 1666 C C . TYR A 1 198 ? -1.410 -9.500 3.400 1.00 39.28 198 TYR A C 1
ATOM 1668 O O . TYR A 1 198 ? -2.627 -9.665 3.317 1.00 39.28 198 TYR A O 1
ATOM 1676 N N . TYR A 1 199 ? -0.532 -10.306 2.804 1.00 33.94 199 TYR A N 1
ATOM 1677 C CA . TYR A 1 199 ? -0.893 -11.681 2.476 1.00 33.94 199 TYR A CA 1
ATOM 1678 C C . TYR A 1 199 ? -0.943 -12.452 3.800 1.00 33.94 199 TYR A C 1
ATOM 1680 O O . TYR A 1 199 ? 0.087 -12.658 4.434 1.00 33.94 199 TYR A O 1
ATOM 1688 N N . LEU A 1 200 ? -2.134 -12.878 4.224 1.00 29.12 200 LEU A N 1
ATOM 1689 C CA . LEU A 1 200 ? -2.224 -14.110 4.999 1.00 29.12 200 LEU A CA 1
ATOM 1690 C C . LEU A 1 200 ? -1.916 -15.213 3.991 1.00 29.12 200 LEU A C 1
ATOM 1692 O O . LEU A 1 200 ? -2.721 -15.471 3.093 1.00 29.12 200 LEU A O 1
ATOM 1696 N N . GLU A 1 201 ? -0.713 -15.776 4.061 1.00 27.19 201 GLU A N 1
ATOM 1697 C CA . GLU A 1 201 ? -0.392 -16.982 3.310 1.00 27.19 201 GLU A CA 1
ATOM 1698 C C . GLU A 1 201 ? -1.481 -18.015 3.613 1.00 27.19 201 GLU A C 1
ATOM 1700 O O . GLU A 1 201 ? -1.668 -18.433 4.754 1.00 27.19 201 GLU A O 1
ATOM 1705 N N . LYS A 1 202 ? -2.255 -18.388 2.589 1.00 28.70 202 LYS A N 1
ATOM 1706 C CA . LYS A 1 202 ? -2.989 -19.648 2.623 1.00 28.70 202 LYS A CA 1
ATOM 1707 C C . LYS A 1 202 ? -1.935 -20.749 2.561 1.00 28.70 202 LYS A C 1
ATOM 1709 O O . LYS A 1 202 ? -1.471 -21.074 1.468 1.00 28.70 202 LYS A O 1
ATOM 1714 N N . LEU A 1 203 ? -1.558 -21.259 3.727 1.00 28.20 203 LEU A N 1
ATOM 1715 C CA . LEU A 1 203 ? -0.979 -22.586 3.899 1.00 28.20 203 LEU A CA 1
ATOM 1716 C C . LEU A 1 203 ? -2.075 -23.519 4.412 1.00 28.20 203 LEU A C 1
ATOM 1718 O O . LEU A 1 203 ? -2.758 -23.134 5.388 1.00 28.20 203 LEU A O 1
#

Nearest PDB structures (foldseek):
  2vd1-assembly2_C  TM=3.522E-01  e=3.551E+00  Homo sapiens
  6r6n-assembly1_A  TM=3.016E-01  e=4.213E+00  Candidatus Kuenenia stuttgartensis

Radius of gyration: 20.85 Å; Cα contacts (8 Å, |Δi|>4): 202; chains: 1; bounding box: 45×50×55 Å

Solvent-accessible surface area (backbone atoms only — not comparable to full-atom values): 12551 Å² total; per-residue (Å²): 134,72,84,78,78,76,64,96,41,80,61,53,56,48,48,55,48,60,64,70,50,62,80,70,89,72,92,48,79,86,48,45,66,58,54,48,54,51,49,51,49,53,50,54,58,44,58,71,72,56,71,49,90,85,44,105,56,92,77,60,62,68,36,53,52,50,52,52,50,37,54,52,50,18,50,53,29,42,75,72,69,36,54,69,60,13,51,59,40,48,46,43,44,56,69,35,75,81,61,15,34,79,80,26,44,46,73,50,65,46,84,78,96,69,85,75,87,76,46,32,19,30,58,46,80,48,93,69,92,76,57,78,74,72,69,52,44,61,52,79,96,46,23,90,73,41,68,80,47,100,91,44,60,75,50,51,64,60,76,74,71,22,73,35,67,67,52,23,36,54,78,61,70,60,62,60,71,94,31,55,45,76,48,82,47,77,62,92,49,70,42,80,44,75,56,92,74,82,80,78,78,90,122

Foldseek 3Di:
DDPVPQDPDPLVVVLVVLVVCPPPDDDDPVCVLVVLVVSLVVNLVSVVPDDCVSPPDDDDSVLSVLLSVLQSVLVVCVVVVNNVVSVVSNVCCCPPPSHHVPPWKDKLAQDDDDPQQRKKKAKDFADDDDDPVVSFWDDLVRLVPDDDDDPDDRSDTDGDIDSDPVVNCVVVVNDDPNGMDMDIDGDPGIDMGTDPDDPPPPD

Sequence (203 aa):
MDYMEFIESSEFNKFYRCINILPKKIFLDNDYLKALEDIFKEYQEGLDKVDFSIIDVNINKNRVKRICEIIIESIKCQLNGNSIEAISTVEKLFKEKDIGDDLFSCILEKEESNHFTKQLYRGRIGEDIFELSEIFHVPFNKRQYVATERYSIPGYPCLYLSGSIYGSWLELNKPHVNNFYVSRYEVKENLRFWIYHYYLEKL

Secondary structure (DSSP, 8-state):
--GGGS---HHHHHHHHHHTTPSPPPSSGGGHHHHHHHHHHHHHHHHHH--GGGSS----HHHHHHHHHHHHHHHHHHHTT-HHHHHHHHHHHHH-TTTTHHHHEEEE----S--STT-EEEEEE-SSPPPGGGGSSPPGGGGGG----TTS-TT------BSSHHHHHHHTTS--GGGEEEEEE--SS-EEEE-S-------